Protein 5HI8 (pdb70)

Sequence (272 aa):
NSMIDKFCDWFEGEFDNWTQAASNPTKWAHIIVKHEKISEYKYHTSSRYSYMDKPYREQTVDIEYVCPELIIVHNPACDIIFKWTGIYFEGESEPDCQWNGQPLDSKARLYADEYHTWDVGYWEGSEGFFHFKKNVNSMIDKFCDWFEGEFDNWTQAASNPTKWAHIIVKHEKISEYKYHTSSRYSYMDKPYREQTVDIEYVCPELIIVHNPACDIIFKWTGIYFEGESEPDCQWNGQPLDSKARLYADEYHTWDVGYWEGSEGFFHFKKNV

Secondary structure (DSSP, 8-state):
--HHHHHHHHHSEEEE-HHHHHHSTTT---EEEEEEEEETTEEEEEEEETT-SS-SEEEEEEEEEETTTEEEEE-TT--EEEEE-SSSEEEEE-TT-BSSSSBEEEEEEE-SSEEEEEEEETTTB----EEEEEP-/--HHHHHHHHHSEEEE-HHHHHHSTTT---EEEEEEEEETTEEEEEEEETT-SS-SEEEEEEEEEETTTEEEEE-TT--EEEEE-SSSEEEEE-TT-BSSSSBEEEEEEE-SSEEEEEEEETTTB----EEEEEP-

Organism: NCBI:txid445700

Foldseek 3Di:
DQPLVLVCLQQAAKWWQVVVCVVPVVQDFIKMWHWHDPDVQKTKIFICRPVDPDGPATDIWGWDDDPDFWIWGDDPQWIWIWGDDPFWTKTWIDQNHDRPPWGKTKIWTTGNFWIKIWMQTPPPGTSGIGIIGGDD/DQPLVLVCLQQAAKWWQVVVCVVPVVQDFIKMWHWHDPDVQKTKIFICRPVDPDGPATDIWGWDDDPDFWIWGDDVQWIWIWGDDPFWTKTWIDQNHDRPPWGKTKIWTTGNFWIKIWMQTPPPGTSGIGIIGGDD

Radius of gyration: 20.08 Å; Cα contacts (8 Å, |Δi|>4): 621; chains: 2; bounding box: 56×37×42 Å

Solvent-accessible surface area: 15012 Å² total; per-residue (Å²): 187,58,31,18,73,77,0,11,91,34,4,69,21,62,0,25,1,158,67,22,7,48,86,70,104,139,98,36,35,51,9,24,8,82,6,67,82,45,46,114,83,25,3,18,18,20,12,58,78,39,175,70,141,150,25,99,77,63,65,9,2,35,9,67,103,62,96,95,104,40,0,25,12,20,4,5,14,14,28,28,56,2,113,109,69,52,134,43,0,76,1,97,16,37,136,83,2,36,97,66,38,35,63,23,67,8,77,7,60,0,56,55,87,48,26,22,19,54,47,37,10,170,174,142,30,56,104,22,42,39,71,7,93,56,61,211,188,60,31,19,73,76,0,13,90,33,4,69,20,62,0,25,1,162,67,23,8,47,86,71,106,138,98,36,36,50,8,24,8,80,6,67,82,46,44,113,84,25,3,18,18,18,13,57,79,40,177,71,143,152,25,96,79,63,64,9,2,34,9,67,103,64,95,95,102,40,0,25,12,20,4,5,14,14,27,29,54,2,113,110,69,54,135,42,0,79,1,99,16,37,134,83,2,36,98,66,37,34,65,23,67,7,77,6,61,0,56,56,90,49,27,22,19,53,46,40,10,168,174,142,31,56,103,22,40,38,70,7,92,56,61,211

Structure (mmCIF, N/CA/C/O backbone):
data_5HI8
#
_entry.id   5HI8
#
_cell.length_a   63.290
_cell.length_b   61.680
_cell.length_c   93.340
_cell.angle_alpha   90.000
_cell.angle_beta   109.770
_cell.angle_gamma   90.000
#
_symmetry.space_group_name_H-M   'C 1 2 1'
#
loo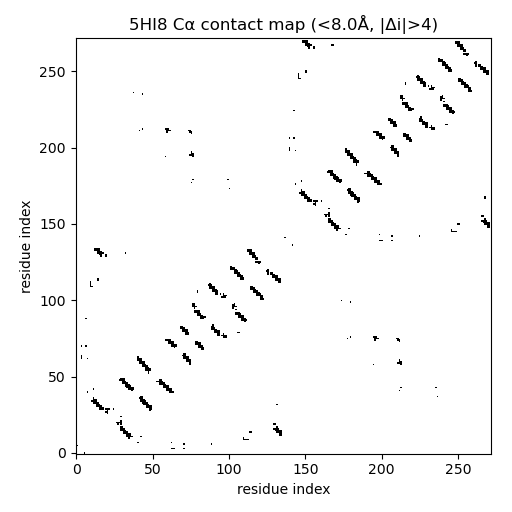p_
_entity.id
_entity.type
_entity.pdbx_description
1 polymer 'Antenna protein'
2 non-polymer 'MAGNESIUM ION'
3 non-polymer 'ACETATE ION'
4 water water
#
loop_
_atom_site.group_PDB
_atom_site.id
_atom_site.type_symbol
_atom_site.label_atom_id
_atom_site.label_alt_id
_atom_site.label_comp_id
_atom_site.label_asym_id
_atom_site.label_entity_id
_atom_site.label_seq_id
_atom_site.pdbx_PDB_ins_code
_atom_site.Cartn_x
_atom_site.Cartn_y
_atom_site.Cartn_z
_atom_site.occupancy
_atom_site.B_iso_or_equiv
_atom_site.auth_seq_id
_atom_site.auth_comp_id
_atom_site.auth_asym_id
_atom_site.auth_atom_id
_atom_site.pdbx_PDB_model_num
ATOM 1 N N . ASN A 1 1 ? 68.363 24.202 37.168 1.00 91.11 -1 ASN A N 1
ATOM 2 C CA . ASN A 1 1 ? 68.541 25.560 37.751 1.00 95.62 -1 ASN A CA 1
ATOM 3 C C . ASN A 1 1 ? 67.677 26.681 37.125 1.00 89.98 -1 ASN A C 1
ATOM 4 O O . ASN A 1 1 ? 68.222 27.705 36.713 1.00 94.05 -1 ASN A O 1
ATOM 17 N N . SER A 1 2 ? 66.353 26.517 37.026 1.00 80.27 0 SER A N 1
ATOM 18 C CA . SER A 1 2 ? 65.646 25.267 37.281 1.00 72.07 0 SER A CA 1
ATOM 19 C C . SER A 1 2 ? 65.775 24.364 36.061 1.00 66.14 0 SER A C 1
ATOM 20 O O . SER A 1 2 ? 65.969 24.842 34.938 1.00 64.52 0 SER A O 1
ATOM 28 N N . MET A 1 3 ? 65.665 23.058 36.269 1.00 62.49 1 MET A N 1
ATOM 29 C CA . MET A 1 3 ? 65.883 22.120 35.176 1.00 58.04 1 MET A CA 1
ATOM 30 C C . MET A 1 3 ? 64.847 22.265 34.081 1.00 53.81 1 MET A C 1
ATOM 31 O O . MET A 1 3 ? 65.161 22.126 32.888 1.00 51.93 1 MET A O 1
ATOM 45 N N . ILE A 1 4 ? 63.608 22.543 34.459 1.00 54.13 2 ILE A N 1
ATOM 46 C CA . ILE A 1 4 ? 62.555 22.637 33.454 1.00 50.82 2 ILE A CA 1
ATOM 47 C C . ILE A 1 4 ? 62.739 23.893 32.593 1.00 51.56 2 ILE A C 1
ATOM 48 O O . ILE A 1 4 ? 62.483 23.868 31.392 1.00 48.78 2 ILE A O 1
ATOM 64 N N . ASP A 1 5 ? 63.201 24.988 33.188 1.00 55.96 3 ASP A N 1
ATOM 65 C CA . ASP A 1 5 ? 63.465 26.185 32.395 1.00 57.86 3 ASP A CA 1
ATOM 66 C C . ASP A 1 5 ? 64.642 25.989 31.431 1.00 57.14 3 ASP A C 1
ATOM 67 O O . ASP A 1 5 ? 64.615 26.496 30.304 1.00 55.54 3 ASP A O 1
ATOM 76 N N . LYS A 1 6 ? 65.672 25.264 31.863 1.00 58.12 4 LYS A N 1
ATOM 77 C CA . LYS A 1 6 ? 66.795 24.959 30.978 1.00 58.48 4 LYS A CA 1
ATOM 78 C C . LYS A 1 6 ? 66.309 24.076 29.830 1.00 52.35 4 LYS A C 1
ATOM 79 O O . LYS A 1 6 ? 66.681 24.281 28.668 1.00 50.20 4 LYS A O 1
ATOM 98 N N . PHE A 1 7 ? 65.475 23.093 30.150 1.00 50.76 5 PHE A N 1
ATOM 99 C CA . PHE A 1 7 ? 64.930 22.210 29.117 1.00 47.70 5 PHE A CA 1
ATOM 100 C C . PHE A 1 7 ? 64.184 23.008 28.044 1.00 45.22 5 PHE A C 1
ATOM 101 O O . PHE A 1 7 ? 64.392 22.806 26.843 1.00 43.65 5 PHE A O 1
ATOM 118 N N . CYS A 1 8 ? 63.315 23.910 28.492 1.00 44.36 6 CYS A N 1
ATOM 119 C CA . CYS A 1 8 ? 62.499 24.716 27.599 1.00 42.32 6 CYS A CA 1
ATOM 120 C C . CYS A 1 8 ? 63.348 25.669 26.767 1.00 45.66 6 CYS A C 1
ATOM 121 O O . CYS A 1 8 ? 63.002 25.972 25.628 1.00 45.71 6 CYS A O 1
ATOM 129 N N . ASP A 1 9 ? 64.458 26.137 27.326 1.00 51.05 7 ASP A N 1
ATOM 130 C CA . ASP A 1 9 ? 65.383 26.961 26.554 1.00 55.84 7 ASP A CA 1
ATOM 131 C C . ASP A 1 9 ? 65.938 26.150 25.379 1.00 51.67 7 ASP A C 1
ATOM 132 O O . ASP A 1 9 ? 65.972 26.630 24.238 1.00 50.72 7 ASP A O 1
ATOM 141 N N . TRP A 1 10 ? 66.356 24.918 25.656 1.00 49.71 8 TRP A N 1
ATOM 142 C CA . TRP A 1 10 ? 66.967 24.067 24.631 1.00 49.12 8 TRP A CA 1
ATOM 143 C C . TRP A 1 10 ? 65.918 23.548 23.642 1.00 45.07 8 TRP A C 1
ATOM 144 O O . TRP A 1 10 ? 66.170 23.442 22.435 1.00 43.22 8 TRP A O 1
ATOM 165 N N . PHE A 1 11 ? 64.750 23.218 24.175 1.00 44.21 9 PHE A N 1
ATOM 166 C CA . PHE A 1 11 ? 63.665 22.624 23.403 1.00 41.60 9 PHE A CA 1
ATOM 167 C C . PHE A 1 11 ? 63.061 23.590 22.381 1.00 38.84 9 PHE A C 1
ATOM 168 O O . PHE A 1 11 ? 62.800 23.202 21.230 1.00 40.68 9 PHE A O 1
ATOM 185 N N . GLU A 1 12 ? 62.878 24.846 22.768 1.00 46.77 10 GLU A N 1
ATOM 186 C CA . GLU A 1 12 ? 62.254 25.822 21.876 1.00 44.94 10 GLU A CA 1
ATOM 187 C C . GLU A 1 12 ? 63.119 26.142 20.653 1.00 43.00 10 GLU A C 1
ATOM 188 O O . GLU A 1 12 ? 64.333 26.285 20.768 1.00 43.22 10 GLU A O 1
ATOM 200 N N . GLY A 1 13 ? 62.478 26.261 19.491 1.00 41.99 11 GLY A N 1
ATOM 201 C CA . GLY A 1 13 ? 63.135 26.788 18.310 1.00 43.07 11 GLY A CA 1
ATOM 202 C C . GLY A 1 13 ? 62.775 26.036 17.045 1.00 40.98 11 GLY A C 1
ATOM 203 O O . GLY A 1 13 ? 61.779 25.324 16.984 1.00 39.04 11 GLY A O 1
ATOM 207 N N . GLU A 1 14 ? 63.616 26.207 16.035 1.00 41.42 12 GLU A N 1
ATOM 208 C CA . GLU A 1 14 ? 63.471 25.504 14.774 1.00 43.38 12 GLU A CA 1
ATOM 209 C C . GLU A 1 14 ? 64.755 24.735 14.493 1.00 42.16 12 GLU A C 1
ATOM 210 O O . GLU A 1 14 ? 65.859 25.260 14.682 1.00 42.08 12 GLU A O 1
ATOM 222 N N . PHE A 1 15 ? 64.587 23.487 14.063 1.00 42.09 13 PHE A N 1
ATOM 223 C CA . PHE A 1 15 ? 65.689 22.559 13.847 1.00 42.51 13 PHE A CA 1
ATOM 224 C C . PHE A 1 15 ? 65.582 21.951 12.461 1.00 43.11 13 PHE A C 1
ATOM 225 O O . PHE A 1 15 ? 64.476 21.773 11.949 1.00 41.59 13 PHE A O 1
ATOM 242 N N . ASP A 1 16 ? 66.717 21.604 11.852 1.00 44.00 14 ASP A N 1
ATOM 243 C CA . ASP A 1 16 ? 66.663 20.854 10.591 1.00 43.68 14 ASP A CA 1
ATOM 244 C C . ASP A 1 16 ? 67.926 20.014 10.392 1.00 40.65 14 ASP A C 1
ATOM 245 O O . ASP A 1 16 ? 68.983 20.299 10.972 1.00 41.13 14 ASP A O 1
ATOM 254 N N . ASN A 1 17 ? 67.795 18.965 9.586 1.00 37.85 15 ASN A N 1
ATOM 255 C CA . ASN A 1 17 ? 68.862 17.998 9.419 1.00 38.05 15 ASN A CA 1
ATOM 256 C C . ASN A 1 17 ? 69.550 18.085 8.060 1.00 37.52 15 ASN A C 1
ATOM 257 O O . ASN A 1 17 ? 69.893 17.059 7.475 1.00 38.87 15 ASN A O 1
ATOM 268 N N . TRP A 1 18 ? 69.761 19.302 7.579 1.00 37.45 16 TRP A N 1
ATOM 269 C CA . TRP A 1 18 ? 70.385 19.507 6.269 1.00 40.68 16 TRP A CA 1
ATOM 270 C C . TRP A 1 18 ? 71.660 18.685 6.056 1.00 43.56 16 TRP A C 1
ATOM 271 O O . TRP A 1 18 ? 71.779 17.988 5.050 1.00 45.33 16 TRP A O 1
ATOM 292 N N . THR A 1 19 ? 72.607 18.763 6.986 1.00 43.71 17 THR A N 1
ATOM 293 C CA . THR A 1 19 ? 73.889 18.065 6.826 1.00 45.89 17 THR A CA 1
ATOM 294 C C . THR A 1 19 ? 73.682 16.561 6.683 1.00 45.70 17 THR A C 1
ATOM 295 O O . THR A 1 19 ? 74.288 15.920 5.818 1.00 46.69 17 THR A O 1
ATOM 306 N N . GLN A 1 20 ? 72.802 16.006 7.511 1.00 44.74 18 GLN A N 1
ATOM 307 C CA . GLN A 1 20 ? 72.476 14.587 7.432 1.00 44.52 18 GLN A CA 1
ATOM 308 C C . GLN A 1 20 ? 71.861 14.227 6.086 1.00 44.41 18 GLN A C 1
ATOM 309 O O . GLN A 1 20 ? 72.304 13.280 5.417 1.00 47.98 18 GLN A O 1
ATOM 323 N N . ALA A 1 21 ? 70.836 14.984 5.690 1.00 40.73 19 ALA A N 1
ATOM 324 C CA . ALA A 1 21 ? 70.135 14.744 4.426 1.00 41.31 19 ALA A CA 1
ATOM 325 C C . ALA A 1 21 ? 71.088 14.856 3.242 1.00 43.89 19 ALA A C 1
ATOM 326 O O . ALA A 1 21 ? 71.207 13.926 2.439 1.00 44.69 19 ALA A O 1
ATOM 333 N N . ALA A 1 22 ? 71.767 15.993 3.151 1.00 45.66 20 ALA A N 1
ATOM 334 C CA . ALA A 1 22 ? 72.670 16.269 2.031 1.00 49.73 20 ALA A CA 1
ATOM 335 C C . ALA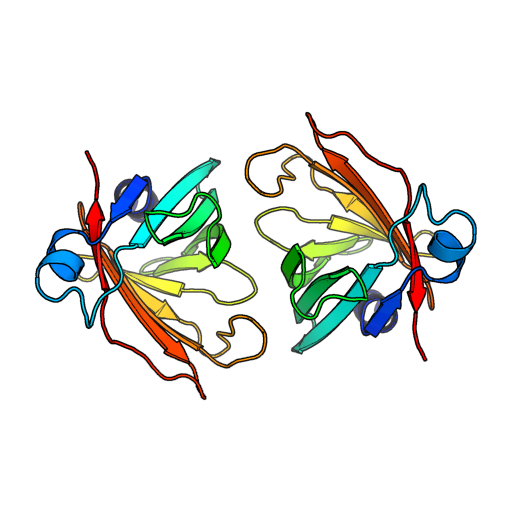 A 1 22 ? 73.732 15.186 1.904 1.00 53.81 20 ALA A C 1
ATOM 336 O O . ALA A 1 22 ? 74.130 14.819 0.801 1.00 54.97 20 ALA A O 1
ATOM 343 N N . SER A 1 23 ? 74.183 14.666 3.040 1.00 55.60 21 SER A N 1
ATOM 344 C CA . SER A 1 23 ? 75.262 13.688 3.047 1.00 58.68 21 SER A CA 1
ATOM 345 C C . SER A 1 23 ? 74.831 12.324 2.516 1.00 58.46 21 SER A C 1
ATOM 346 O O . SER A 1 23 ? 75.671 11.550 2.069 1.00 58.78 21 SER A O 1
ATOM 354 N N . ASN A 1 24 ? 73.534 12.028 2.579 1.00 57.86 22 ASN A N 1
ATOM 355 C CA . ASN A 1 24 ? 72.991 10.805 1.989 1.00 60.84 22 ASN A CA 1
ATOM 356 C C . ASN A 1 24 ? 71.522 11.014 1.611 1.00 54.34 22 ASN A C 1
ATOM 357 O O . ASN A 1 24 ? 70.610 10.544 2.314 1.00 50.68 22 ASN A O 1
ATOM 368 N N . PRO A 1 25 ? 71.290 11.734 0.495 1.00 56.11 23 PRO A N 1
ATOM 369 C CA . PRO A 1 25 ? 69.948 12.244 0.180 1.00 54.18 23 PRO A CA 1
ATOM 370 C C . PRO A 1 25 ? 68.945 11.146 -0.140 1.00 55.43 23 PRO A C 1
ATOM 371 O O . PRO A 1 25 ? 67.745 11.375 -0.061 1.00 56.21 23 PRO A O 1
ATOM 382 N N . THR A 1 26 ? 69.445 9.976 -0.517 1.00 57.00 24 THR A N 1
ATOM 383 C CA . THR A 1 26 ? 68.601 8.856 -0.891 1.00 59.13 24 THR A CA 1
ATOM 384 C C . THR A 1 26 ? 68.142 8.091 0.357 1.00 59.78 24 THR A C 1
ATOM 385 O O . THR A 1 26 ? 67.179 7.330 0.301 1.00 60.98 24 THR A O 1
ATOM 396 N N . LYS A 1 27 ? 68.820 8.314 1.480 1.00 60.04 25 LYS A N 1
ATOM 397 C CA . LYS A 1 27 ? 68.448 7.679 2.751 1.00 60.37 25 LYS A CA 1
ATOM 398 C C . LYS A 1 27 ? 67.661 8.618 3.660 1.00 55.47 25 LYS A C 1
ATOM 399 O O . LYS A 1 27 ? 66.652 8.215 4.241 1.00 55.52 25 LYS A O 1
ATOM 418 N N . TRP A 1 28 ? 68.116 9.862 3.798 1.00 51.64 26 TRP A N 1
ATOM 419 C CA . TRP A 1 28 ? 67.487 10.794 4.742 1.00 46.36 26 TRP A CA 1
ATOM 420 C C . TRP A 1 28 ? 66.767 11.942 4.050 1.00 44.30 26 TRP A C 1
ATOM 421 O O . TRP A 1 28 ? 67.356 12.700 3.281 1.00 45.50 26 TRP A O 1
ATOM 442 N N . ALA A 1 29 ? 65.485 12.060 4.349 1.00 42.08 27 ALA A N 1
ATOM 443 C CA . ALA A 1 29 ? 64.700 13.225 3.997 1.00 42.53 27 ALA A CA 1
ATOM 444 C C . ALA A 1 29 ? 65.236 14.457 4.710 1.00 39.74 27 ALA A C 1
ATOM 445 O O . ALA A 1 29 ? 65.770 14.367 5.814 1.00 37.33 27 ALA A O 1
ATOM 452 N N . HIS A 1 30 ? 65.084 15.611 4.082 1.00 40.94 28 HIS A N 1
ATOM 453 C CA . HIS A 1 30 ? 65.405 16.869 4.731 1.00 39.87 28 HIS A CA 1
ATOM 454 C C . HIS A 1 30 ? 64.140 17.361 5.412 1.00 38.85 28 HIS A C 1
ATOM 455 O O . HIS A 1 30 ? 63.161 17.677 4.747 1.00 39.82 28 HIS A O 1
ATOM 469 N N . ILE A 1 31 ? 64.184 17.404 6.744 1.00 35.67 29 ILE A N 1
ATOM 470 C CA . ILE A 1 31 ? 62.999 17.698 7.549 1.00 37.00 29 ILE A CA 1
ATOM 471 C C . ILE A 1 31 ? 63.277 18.866 8.482 1.00 37.48 29 ILE A C 1
ATOM 472 O O . ILE A 1 31 ? 64.393 19.021 8.997 1.00 37.01 29 ILE A O 1
ATOM 488 N N . ILE A 1 32 ? 62.251 19.694 8.662 1.00 37.92 30 ILE A N 1
ATOM 489 C CA . ILE A 1 32 ? 62.300 20.821 9.568 1.00 37.49 30 ILE A CA 1
ATOM 490 C C . ILE A 1 32 ? 61.379 20.536 10.762 1.00 36.24 30 ILE A C 1
ATOM 491 O O . ILE A 1 32 ? 60.188 20.249 10.580 1.00 36.26 30 ILE A O 1
ATOM 507 N N . VAL A 1 33 ? 61.948 20.609 11.963 1.00 35.03 31 VAL A N 1
ATOM 508 C CA . VAL A 1 33 ? 61.196 20.419 13.207 1.00 35.37 31 VAL A CA 1
ATOM 509 C C . VAL A 1 33 ? 61.051 21.789 13.851 1.00 34.76 31 VAL A C 1
ATOM 510 O O . VAL A 1 33 ? 62.033 22.531 13.957 1.00 36.04 31 VAL A O 1
ATOM 523 N N . LYS A 1 34 ? 59.825 22.135 14.245 1.00 34.28 32 LYS A N 1
ATOM 524 C CA . LYS A 1 34 ? 59.578 23.409 14.882 1.00 35.56 32 LYS A CA 1
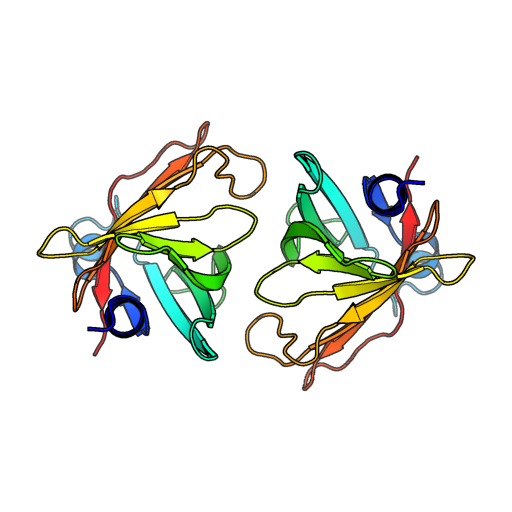ATOM 525 C C . LYS A 1 34 ? 58.906 23.163 16.227 1.00 33.66 32 LYS A C 1
ATOM 526 O O . LYS A 1 34 ? 57.924 22.429 16.313 1.00 32.47 32 LYS A O 1
ATOM 545 N N . HIS A 1 35 ? 59.489 23.768 17.251 1.00 34.73 33 HIS A N 1
ATOM 546 C CA . HIS A 1 35 ? 58.969 23.728 18.616 1.00 36.23 33 HIS A CA 1
ATOM 547 C C . HIS A 1 35 ? 58.618 25.158 18.978 1.00 38.35 33 HIS A C 1
ATOM 548 O O . HIS A 1 35 ? 59.477 25.928 19.386 1.00 39.61 33 HIS A O 1
ATOM 562 N N . GLU A 1 36 ? 57.361 25.527 18.771 1.00 39.41 34 GLU A N 1
ATOM 563 C CA . GLU A 1 36 ? 56.950 26.912 18.906 1.00 43.95 34 GLU A CA 1
ATOM 564 C C . GLU A 1 36 ? 56.276 27.137 20.249 1.00 43.46 34 GLU A C 1
ATOM 565 O O . GLU A 1 36 ? 55.322 26.450 20.587 1.00 40.78 34 GLU A O 1
ATOM 577 N N . LYS A 1 37 ? 56.755 28.121 20.998 1.00 47.51 35 LYS A N 1
ATOM 578 C CA . LYS A 1 37 ? 56.228 28.364 22.333 1.00 49.98 35 LYS A CA 1
ATOM 579 C C . LYS A 1 37 ? 54.896 29.101 22.254 1.00 50.55 35 LYS A C 1
ATOM 580 O O . LYS A 1 37 ? 54.810 30.190 21.695 1.00 52.45 35 LYS A O 1
ATOM 599 N N . ILE A 1 38 ? 53.859 28.474 22.796 1.00 49.19 36 ILE A N 1
ATOM 600 C CA . ILE A 1 38 ? 52.532 29.076 22.886 1.00 50.80 36 ILE A CA 1
ATOM 601 C C . ILE A 1 38 ? 52.416 29.846 24.193 1.00 54.52 36 ILE A C 1
ATOM 602 O O . ILE A 1 38 ? 52.042 31.016 24.219 1.00 57.49 36 ILE A O 1
ATOM 618 N N . SER A 1 39 ? 52.725 29.155 25.280 1.00 54.92 37 SER A N 1
ATOM 619 C CA . SER A 1 39 ? 52.677 29.724 26.625 1.00 60.48 37 SER A CA 1
ATOM 620 C C . SER A 1 39 ? 53.855 29.184 27.402 1.00 62.90 37 SER A C 1
ATOM 621 O O . SER A 1 39 ? 54.609 28.371 26.887 1.00 58.11 37 SER A O 1
ATOM 629 N N . GLU A 1 40 ? 54.019 29.610 28.647 1.00 56.70 38 GLU A N 1
ATOM 630 C CA . GLU A 1 40 ? 55.019 28.977 29.487 1.00 62.08 38 GLU A CA 1
ATOM 631 C C . GLU A 1 40 ? 54.705 27.484 29.546 1.00 54.81 38 GLU A C 1
ATOM 632 O O . GLU A 1 40 ? 53.560 27.089 29.774 1.00 53.90 38 GLU A O 1
ATOM 644 N N . TYR A 1 41 ? 55.711 26.663 29.277 1.00 49.85 39 TYR A N 1
ATOM 645 C CA . TYR A 1 41 ? 55.574 25.213 29.376 1.00 47.69 39 TYR A CA 1
ATOM 646 C C . TYR A 1 41 ? 54.519 24.643 28.413 1.00 44.11 39 TYR A C 1
ATOM 647 O O . TYR A 1 41 ? 54.000 23.549 28.633 1.00 45.31 39 TYR A O 1
ATOM 665 N N . LYS A 1 42 ? 54.222 25.375 27.342 1.00 40.56 40 LYS A N 1
ATOM 666 C CA . LYS A 1 42 ? 53.301 24.886 26.322 1.00 38.72 40 LYS A CA 1
ATOM 667 C C . LYS A 1 42 ? 53.841 25.134 24.903 1.00 37.00 40 LYS A C 1
ATOM 668 O O . LYS A 1 42 ? 54.065 26.267 24.524 1.00 40.20 40 LYS A O 1
ATOM 687 N N . TYR A 1 43 ? 54.015 24.075 24.131 1.00 36.03 41 TYR A N 1
ATOM 688 C CA . TYR A 1 43 ? 54.594 24.189 22.793 1.00 37.07 41 TYR A CA 1
ATOM 689 C C . TYR A 1 43 ? 53.752 23.519 21.716 1.00 38.62 41 TYR A C 1
ATOM 690 O O . TYR A 1 43 ? 53.170 22.460 21.931 1.00 38.31 41 TYR A O 1
ATOM 708 N N . HIS A 1 44 ? 53.795 24.077 20.531 1.00 39.48 42 HIS A N 1
ATOM 709 C CA . HIS A 1 44 ? 53.216 23.466 19.372 1.00 41.45 42 HIS A CA 1
ATOM 710 C C . HIS A 1 44 ? 54.388 22.850 18.625 1.00 37.33 42 HIS A C 1
ATOM 711 O O . HIS A 1 44 ? 55.303 23.526 18.283 1.00 36.92 42 HIS A O 1
ATOM 725 N N . THR A 1 45 ? 54.345 21.563 18.399 1.00 34.13 43 THR A N 1
ATOM 726 C CA . THR A 1 45 ? 55.445 20.858 17.759 1.00 33.21 43 THR A CA 1
ATOM 727 C C . THR A 1 45 ? 55.027 20.368 16.370 1.00 33.21 43 THR A C 1
ATOM 728 O O . THR A 1 45 ? 53.882 19.973 16.151 1.00 33.08 43 THR A O 1
ATOM 739 N N . SER A 1 46 ? 55.956 20.401 15.424 1.00 34.00 44 SER A N 1
ATOM 740 C CA . SER A 1 46 ? 55.635 19.939 14.077 1.00 34.95 44 SER A CA 1
ATOM 741 C C . SER A 1 46 ? 56.896 19.544 13.322 1.00 33.82 44 SER A C 1
ATOM 742 O O . SER A 1 46 ? 57.978 20.048 13.602 1.00 31.01 44 SER A O 1
ATOM 750 N N . SER A 1 47 ? 56.716 18.575 12.439 1.00 35.02 45 SER A N 1
ATOM 751 C CA . SER A 1 47 ? 57.750 18.114 11.513 1.00 34.54 45 SER A CA 1
ATOM 752 C C . SER A 1 47 ? 57.206 18.226 10.102 1.00 33.60 45 SER A C 1
ATOM 753 O O . SER A 1 47 ? 56.076 17.843 9.841 1.00 33.78 45 SER A O 1
ATOM 761 N N . ARG A 1 48 ? 58.029 18.733 9.193 1.00 33.07 46 ARG A N 1
ATOM 762 C CA . ARG A 1 48 ? 57.619 18.856 7.789 1.00 35.86 46 ARG A CA 1
ATOM 763 C C . ARG A 1 48 ? 58.798 18.611 6.866 1.00 34.81 46 ARG A C 1
ATOM 764 O O . ARG A 1 48 ? 59.926 18.931 7.214 1.00 33.60 46 ARG A O 1
ATOM 785 N N . TYR A 1 49 ? 58.534 18.071 5.675 1.00 36.30 47 TYR A N 1
ATOM 786 C CA . TYR A 1 49 ? 59.550 18.045 4.629 1.00 37.93 47 TYR A CA 1
ATOM 787 C C . TYR A 1 49 ? 59.830 19.499 4.271 1.00 38.66 47 TYR A C 1
ATOM 788 O O . TYR A 1 49 ? 58.902 20.305 4.193 1.00 38.62 47 TYR A O 1
ATOM 806 N N . SER A 1 50 ? 61.092 19.850 4.046 1.00 39.57 48 SER A N 1
ATOM 807 C CA . SER A 1 50 ? 61.435 21.269 3.948 1.00 41.23 48 SER A CA 1
ATOM 808 C C . SER A 1 50 ? 60.833 21.952 2.713 1.00 44.42 48 SER A C 1
ATOM 809 O O . SER A 1 50 ? 60.678 23.175 2.692 1.00 46.57 48 SER A O 1
ATOM 817 N N . TYR A 1 51 ? 60.456 21.182 1.693 1.00 44.88 49 TYR A N 1
ATOM 818 C CA . TYR A 1 51 ? 59.793 21.774 0.535 1.00 47.62 49 TYR A CA 1
ATOM 819 C C . TYR A 1 51 ? 58.274 21.891 0.713 1.00 49.93 49 TYR A C 1
ATOM 820 O O . TYR A 1 51 ? 57.589 22.374 -0.176 1.00 54.39 49 TYR A O 1
ATOM 838 N N . MET A 1 52 ? 57.753 21.491 1.874 1.00 49.62 50 MET A N 1
ATOM 839 C CA . MET A 1 52 ? 56.313 21.579 2.134 1.00 55.16 50 MET A CA 1
ATOM 840 C C . MET A 1 52 ? 56.010 22.649 3.166 1.00 57.83 50 MET A C 1
ATOM 841 O O . MET A 1 52 ? 56.785 22.847 4.098 1.00 54.30 50 MET A O 1
ATOM 855 N N . ASP A 1 53 ? 54.877 23.326 3.018 1.00 65.26 51 ASP A N 1
ATOM 856 C CA . ASP A 1 53 ? 54.398 24.207 4.082 1.00 68.91 51 ASP A CA 1
ATOM 857 C C . ASP A 1 53 ? 53.665 23.424 5.169 1.00 63.86 51 ASP A C 1
ATOM 858 O O . ASP A 1 53 ? 53.796 23.729 6.357 1.00 61.97 51 ASP A O 1
ATOM 867 N N . LYS A 1 54 ? 52.907 22.407 4.779 1.00 61.55 52 LYS A N 1
ATOM 868 C CA . LYS A 1 54 ? 52.112 21.664 5.758 1.00 58.08 52 LYS A CA 1
ATOM 869 C C . LYS A 1 54 ? 52.913 20.540 6.420 1.00 50.99 52 LYS A C 1
ATOM 870 O O . LYS A 1 54 ? 53.489 19.702 5.742 1.00 49.99 52 LYS A O 1
ATOM 889 N N . PRO A 1 55 ? 52.938 20.503 7.761 1.00 47.74 53 PRO A N 1
ATOM 890 C CA . PRO A 1 55 ? 53.638 19.397 8.420 1.00 43.81 53 PRO A CA 1
ATOM 891 C C . PRO A 1 55 ? 52.947 18.059 8.180 1.00 43.83 53 PRO A C 1
ATOM 892 O O . PRO A 1 55 ? 51.752 18.031 7.890 1.00 46.83 53 PRO A O 1
ATOM 903 N N . TYR A 1 56 ? 53.699 16.971 8.293 1.00 42.70 54 TYR A N 1
ATOM 904 C CA . TYR A 1 56 ? 53.122 15.638 8.211 1.00 47.32 54 TYR A CA 1
ATOM 905 C C . TYR A 1 56 ? 52.813 15.101 9.595 1.00 46.03 54 TYR A C 1
ATOM 906 O O . TYR A 1 56 ? 52.106 14.103 9.730 1.00 46.97 54 TYR A O 1
ATOM 924 N N . ARG A 1 57 ? 53.349 15.796 10.597 1.00 45.11 55 ARG A N 1
ATOM 925 C CA . ARG A 1 57 ? 53.331 15.385 11.997 1.00 48.48 55 ARG A CA 1
ATOM 926 C C . ARG A 1 57 ? 53.167 16.657 12.818 1.00 43.95 55 ARG A C 1
ATOM 927 O O . ARG A 1 57 ? 53.907 17.626 12.637 1.00 41.59 55 ARG A O 1
ATOM 948 N N . GLU A 1 58 ? 52.195 16.680 13.712 1.00 43.54 56 GLU A N 1
ATOM 949 C CA . GLU A 1 58 ? 51.815 17.942 14.328 1.00 42.42 56 GLU A CA 1
ATOM 950 C C . GLU A 1 58 ? 51.023 17.750 15.616 1.00 40.00 56 GLU A C 1
ATOM 951 O O . GLU A 1 58 ? 50.041 17.028 15.611 1.00 40.90 56 GLU A O 1
ATOM 963 N N . GLN A 1 59 ? 51.429 18.412 16.702 1.00 38.44 57 GLN A N 1
ATOM 964 C CA . GLN A 1 59 ? 50.664 18.321 17.950 1.00 40.35 57 GLN A CA 1
ATOM 965 C C . GLN A 1 59 ? 51.078 19.383 18.963 1.00 37.70 57 GLN A C 1
ATOM 966 O O . GLN A 1 59 ? 52.085 20.043 18.804 1.00 37.00 57 GLN A O 1
ATOM 980 N N . THR A 1 60 ? 50.308 19.527 20.041 1.00 37.77 58 THR A N 1
ATOM 981 C CA . THR A 1 60 ? 50.641 20.502 21.069 1.00 37.41 58 THR A CA 1
ATOM 982 C C . THR A 1 60 ? 51.019 19.728 22.335 1.00 34.94 58 THR A C 1
ATOM 983 O O . THR A 1 60 ? 50.434 18.680 22.624 1.00 34.54 58 THR A O 1
ATOM 994 N N . VAL A 1 61 ? 52.045 20.203 23.022 1.00 33.72 59 VAL A N 1
ATOM 995 C CA . VAL A 1 61 ? 52.562 19.492 24.193 1.00 35.35 59 VAL A CA 1
ATOM 996 C C . VAL A 1 61 ? 52.609 20.410 25.402 1.00 37.53 59 VAL A C 1
ATOM 997 O O . VAL A 1 61 ? 52.834 21.618 25.286 1.00 38.21 59 VAL A O 1
ATOM 1010 N N . ASP A 1 62 ? 52.373 19.811 26.571 1.00 37.32 60 ASP A N 1
ATOM 1011 C CA . ASP A 1 62 ? 52.624 20.451 27.844 1.00 37.98 60 ASP A CA 1
ATOM 1012 C C . ASP A 1 62 ? 53.974 19.971 28.371 1.00 38.45 60 ASP A C 1
ATOM 1013 O O . ASP A 1 62 ? 54.270 18.782 28.297 1.00 38.47 60 ASP A O 1
ATOM 1022 N N . ILE A 1 63 ? 54.773 20.879 28.926 1.00 39.78 61 ILE A N 1
ATOM 1023 C CA . ILE A 1 63 ? 56.035 20.498 29.553 1.00 40.72 61 ILE A CA 1
ATOM 1024 C C . ILE A 1 63 ? 55.801 20.436 31.059 1.00 40.32 61 ILE A C 1
ATOM 1025 O O . ILE A 1 63 ? 55.406 21.428 31.668 1.00 39.25 61 ILE A O 1
ATOM 1041 N N . GLU A 1 64 ? 56.004 19.249 31.618 1.00 40.81 62 GLU A N 1
ATOM 1042 C CA . GLU A 1 64 ? 55.753 18.979 33.032 1.00 45.97 62 GLU A CA 1
ATOM 1043 C C . GLU A 1 64 ? 57.057 18.607 33.718 1.00 45.96 62 GLU A C 1
ATOM 1044 O O . GLU A 1 64 ? 57.930 17.979 33.119 1.00 45.51 62 GLU A O 1
ATOM 1056 N N . TYR A 1 65 ? 57.174 18.979 34.985 1.00 47.17 63 TYR A N 1
ATOM 1057 C CA . TYR A 1 65 ? 58.322 18.614 35.792 1.00 49.82 63 TYR A CA 1
ATOM 1058 C C . TYR A 1 65 ? 57.880 17.605 36.834 1.00 51.31 63 TYR A C 1
ATOM 1059 O O . TYR A 1 65 ? 56.869 17.812 37.495 1.00 51.83 63 TYR A O 1
ATOM 1077 N N . VAL A 1 66 ? 58.603 16.494 36.929 1.00 51.14 64 VAL A N 1
ATOM 1078 C CA . VAL A 1 66 ? 58.365 15.493 37.968 1.00 54.40 64 VAL A CA 1
ATOM 1079 C C . VAL A 1 66 ? 59.611 15.401 38.832 1.00 56.33 64 VAL A C 1
ATOM 1080 O O . VAL A 1 66 ? 60.644 14.916 38.392 1.00 55.89 64 VAL A O 1
ATOM 1093 N N . CYS A 1 67 ? 59.516 15.861 40.071 1.00 59.33 65 CYS A N 1
ATOM 1094 C CA . CYS A 1 67 ? 60.690 15.922 40.921 1.00 61.58 65 CYS A CA 1
ATOM 1095 C C . CYS A 1 67 ? 61.229 14.526 41.236 1.00 64.05 65 CYS A C 1
ATOM 1096 O O . CYS A 1 67 ? 60.453 13.593 41.439 1.00 65.85 65 CYS A O 1
ATOM 1104 N N . PRO A 1 68 ? 62.563 14.380 41.305 1.00 64.84 66 PRO A N 1
ATOM 1105 C CA . PRO A 1 68 ? 63.627 15.360 41.073 1.00 65.81 66 PRO A CA 1
ATOM 1106 C C . PRO A 1 68 ? 64.204 15.314 39.659 1.00 64.76 66 PRO A C 1
ATOM 1107 O O . PRO A 1 68 ? 64.757 16.309 39.181 1.00 66.28 66 PRO A O 1
ATOM 1118 N N . GLU A 1 69 ? 64.071 14.167 39.006 1.00 62.96 67 GLU A N 1
ATOM 1119 C CA . GLU A 1 69 ? 64.897 13.868 37.844 1.00 63.21 67 GLU A CA 1
ATOM 1120 C C . GLU A 1 69 ? 64.253 14.126 36.489 1.00 59.88 67 GLU A C 1
ATOM 1121 O O . GLU A 1 69 ? 64.965 14.173 35.497 1.00 59.90 67 GLU A O 1
ATOM 1133 N N . LEU A 1 70 ? 62.937 14.294 36.423 1.00 53.71 68 LEU A N 1
ATOM 1134 C CA . LEU A 1 70 ? 62.252 14.087 35.142 1.00 50.73 68 LEU A CA 1
ATOM 1135 C C . LEU A 1 70 ? 61.589 15.303 34.499 1.00 48.37 68 LEU A C 1
ATOM 1136 O O . LEU A 1 70 ? 60.988 16.139 35.158 1.00 49.26 68 LEU A O 1
ATOM 1152 N N . ILE A 1 71 ? 61.695 15.372 33.172 1.00 45.20 69 ILE A N 1
ATOM 1153 C CA . ILE A 1 71 ? 60.923 16.316 32.390 1.00 44.49 69 ILE A CA 1
ATOM 1154 C C . ILE A 1 71 ? 60.062 15.479 31.474 1.00 40.87 69 ILE A C 1
ATOM 1155 O O . ILE A 1 71 ? 60.588 14.628 30.762 1.00 41.39 69 ILE A O 1
ATOM 1171 N N . ILE A 1 72 ? 58.756 15.716 31.514 1.00 40.30 70 ILE A N 1
ATOM 1172 C CA . ILE A 1 72 ? 57.811 15.033 30.632 1.00 41.21 70 ILE A CA 1
ATOM 1173 C C . ILE A 1 72 ? 57.316 15.986 29.537 1.00 39.18 70 ILE A C 1
ATOM 1174 O O . ILE A 1 72 ? 56.775 17.052 29.833 1.00 39.84 70 ILE A O 1
ATOM 1190 N N . VAL A 1 73 ? 57.505 15.598 28.271 1.00 36.39 71 VAL A N 1
ATOM 1191 C CA . VAL A 1 73 ? 56.864 16.291 27.161 1.00 37.07 71 VAL A CA 1
ATOM 1192 C C . VAL A 1 73 ? 55.569 15.544 26.913 1.00 35.91 71 VAL A C 1
ATOM 1193 O O . VAL A 1 73 ? 55.569 14.448 26.349 1.00 35.54 71 VAL A O 1
ATOM 1206 N N . HIS A 1 74 ? 54.478 16.147 27.367 1.00 35.77 72 HIS A N 1
ATOM 1207 C CA . HIS A 1 74 ? 53.208 15.456 27.486 1.00 37.17 72 HIS A CA 1
ATOM 1208 C C . HIS A 1 74 ? 52.261 15.685 26.319 1.00 36.96 72 HIS A C 1
ATOM 1209 O O . HIS A 1 74 ? 51.998 16.810 25.936 1.00 37.39 72 HIS A O 1
ATOM 1224 N N . ASN A 1 75 ? 51.733 14.585 25.818 1.00 36.52 73 ASN A N 1
ATOM 1225 C CA . ASN A 1 75 ? 50.556 14.586 24.969 1.00 35.56 73 ASN A CA 1
ATOM 1226 C C . ASN A 1 75 ? 49.807 13.292 25.242 1.00 35.49 73 ASN A C 1
ATOM 1227 O O . ASN A 1 75 ? 50.428 12.266 25.476 1.00 35.46 73 ASN A O 1
ATOM 1238 N N . PRO A 1 76 ? 48.471 13.324 25.209 1.00 36.10 74 PRO A N 1
ATOM 1239 C CA . PRO A 1 76 ? 47.763 12.085 25.539 1.00 37.21 74 PRO A CA 1
ATOM 1240 C C . PRO A 1 76 ? 48.117 10.913 24.625 1.00 37.64 74 PRO A C 1
ATOM 1241 O O . PRO A 1 76 ? 47.995 9.765 25.056 1.00 36.54 74 PRO A O 1
ATOM 1252 N N . ALA A 1 77 ? 48.558 11.190 23.395 1.00 36.72 75 ALA A N 1
ATOM 1253 C CA . ALA A 1 77 ? 48.952 10.115 22.497 1.00 38.45 75 ALA A CA 1
ATOM 1254 C C . ALA A 1 77 ? 50.206 9.411 22.977 1.00 38.73 75 ALA A C 1
ATOM 1255 O O . ALA A 1 77 ? 50.321 8.178 22.897 1.00 39.93 75 ALA A O 1
ATOM 1262 N N . CYS A 1 78 ? 51.152 10.189 23.489 1.00 38.07 76 CYS A N 1
ATOM 1263 C CA . CYS A 1 78 ? 52.463 9.646 23.827 1.00 39.26 76 CYS A CA 1
ATOM 1264 C C . CYS A 1 78 ? 53.296 10.652 24.601 1.00 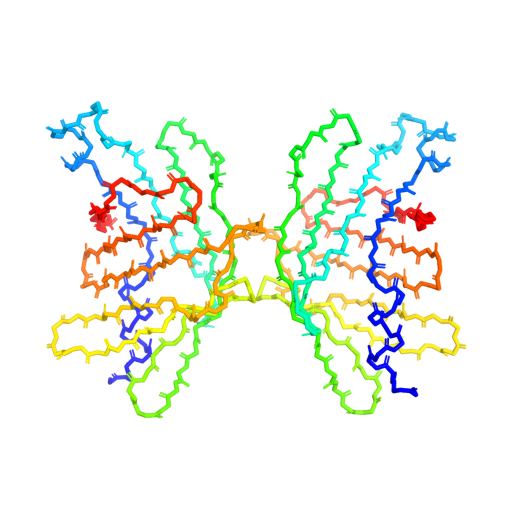39.01 76 CYS A C 1
ATOM 1265 O O . CYS A 1 78 ? 53.716 11.681 24.060 1.00 39.18 76 CYS A O 1
ATOM 1272 N N . ASP A 1 79 ? 53.523 10.360 25.874 1.00 37.85 77 ASP A N 1
ATOM 1273 C CA . ASP A 1 79 ? 54.456 11.127 26.683 1.00 37.07 77 ASP A CA 1
ATOM 1274 C C . ASP A 1 79 ? 55.881 10.709 26.391 1.00 39.16 77 ASP A C 1
ATOM 1275 O O . ASP A 1 79 ? 56.163 9.518 26.273 1.00 41.54 77 ASP A O 1
ATOM 1284 N N . ILE A 1 80 ? 56.776 11.687 26.293 1.00 36.60 78 ILE A N 1
ATOM 1285 C CA . ILE A 1 80 ? 58.208 11.415 26.212 1.00 38.76 78 ILE A CA 1
ATOM 1286 C C . ILE A 1 80 ? 58.823 11.862 27.518 1.00 38.92 78 ILE A C 1
ATOM 1287 O O . ILE A 1 80 ? 58.660 13.018 27.914 1.00 40.13 78 ILE A O 1
ATOM 1303 N N . ILE A 1 81 ? 59.525 10.951 28.180 1.00 38.45 79 ILE A N 1
ATOM 1304 C CA . ILE A 1 81 ? 60.056 11.235 29.519 1.00 39.00 79 ILE A CA 1
ATOM 1305 C C . ILE A 1 81 ? 61.564 11.429 29.451 1.00 38.75 79 ILE A C 1
ATOM 1306 O O . ILE A 1 81 ? 62.296 10.515 29.069 1.00 40.10 79 ILE A O 1
ATOM 1322 N N . PHE A 1 82 ? 62.009 12.632 29.795 1.00 36.68 80 PHE A N 1
ATOM 1323 C CA . PHE A 1 82 ? 63.425 12.995 29.727 1.00 38.29 80 PHE A CA 1
ATOM 1324 C C . PHE A 1 82 ? 64.119 12.955 31.090 1.00 41.04 80 PHE A C 1
ATOM 1325 O O . PHE A 1 82 ? 63.546 13.358 32.096 1.00 41.23 80 PHE A O 1
ATOM 1342 N N . LYS A 1 83 ? 65.359 12.470 31.103 1.00 43.15 81 LYS A N 1
ATOM 1343 C CA . LYS A 1 83 ? 66.235 12.547 32.281 1.00 46.56 81 LYS A CA 1
ATOM 1344 C C . LYS A 1 83 ? 67.475 13.358 31.922 1.00 48.71 81 LYS A C 1
ATOM 1345 O O . LYS A 1 83 ? 67.962 13.256 30.808 1.00 48.49 81 LYS A O 1
ATOM 1364 N N . TRP A 1 84 ? 67.983 14.157 32.856 1.00 52.56 82 TRP A N 1
ATOM 1365 C CA . TRP A 1 84 ? 69.236 14.884 32.654 1.00 58.27 82 TRP A CA 1
ATOM 1366 C C . TRP A 1 84 ? 70.401 13.933 32.915 1.00 59.25 82 TRP A C 1
ATOM 1367 O O . TRP A 1 84 ? 70.461 13.305 33.973 1.00 62.37 82 TRP A O 1
ATOM 1388 N N . THR A 1 85 ? 71.329 13.821 31.967 1.00 57.76 83 THR A N 1
ATOM 1389 C CA . THR A 1 85 ? 72.408 12.841 32.098 1.00 60.08 83 THR A CA 1
ATOM 1390 C C . THR A 1 85 ? 73.651 13.436 32.752 1.00 68.02 83 THR A C 1
ATOM 1391 O O . THR A 1 85 ? 74.422 12.737 33.401 1.00 68.80 83 THR A O 1
ATOM 1402 N N . GLY A 1 86 ? 73.830 14.736 32.563 1.00 73.38 84 GLY A N 1
ATOM 1403 C CA . GLY A 1 86 ? 75.019 15.438 32.991 1.00 80.09 84 GLY A CA 1
ATOM 1404 C C . GLY A 1 86 ? 75.541 16.216 31.802 1.00 79.87 84 GLY A C 1
ATOM 1405 O O . GLY A 1 86 ? 76.409 17.078 31.940 1.00 86.72 84 GLY A O 1
ATOM 1409 N N . ILE A 1 87 ? 75.002 15.897 30.628 1.00 72.64 85 ILE A N 1
ATOM 1410 C CA . ILE A 1 87 ? 75.473 16.445 29.363 1.00 72.46 85 ILE A CA 1
ATOM 1411 C C . ILE A 1 87 ? 74.297 16.828 28.461 1.00 67.49 85 ILE A C 1
ATOM 1412 O O . ILE A 1 87 ? 74.341 17.829 27.743 1.00 68.43 85 ILE A O 1
ATOM 1428 N N . TYR A 1 88 ? 73.249 16.022 28.493 1.00 63.70 86 TYR A N 1
ATOM 1429 C CA . TYR A 1 88 ? 72.071 16.292 27.675 1.00 59.44 86 TYR A CA 1
ATOM 1430 C C . TYR A 1 88 ? 70.839 15.651 28.288 1.00 54.07 86 TYR A C 1
ATOM 1431 O O . TYR A 1 88 ? 70.941 14.914 29.266 1.00 56.10 86 TYR A O 1
ATOM 1449 N N . PHE A 1 89 ? 69.678 15.955 27.717 1.00 47.51 87 PHE A N 1
ATOM 1450 C CA . PHE A 1 89 ? 68.438 15.334 28.132 1.00 44.26 87 PHE A CA 1
ATOM 1451 C C . PHE A 1 89 ? 68.195 14.098 27.286 1.00 45.80 87 PHE A C 1
ATOM 1452 O O . PHE A 1 89 ? 68.166 14.181 26.054 1.00 45.39 87 PHE A O 1
ATOM 1469 N N . GLU A 1 90 ? 68.039 12.959 27.950 1.00 45.90 88 GLU A N 1
ATOM 1470 C CA . GLU A 1 90 ? 67.775 11.702 27.268 1.00 47.21 88 GLU A CA 1
ATOM 1471 C C . GLU A 1 90 ? 66.314 11.344 27.437 1.00 44.01 88 GLU A C 1
ATOM 1472 O O . GLU A 1 90 ? 65.822 11.267 28.557 1.00 44.23 88 GLU A O 1
ATOM 1484 N N . GLY A 1 91 ? 65.616 11.112 26.330 1.00 41.88 89 GLY A N 1
ATOM 1485 C CA . GLY A 1 91 ? 64.179 10.901 26.384 1.00 39.83 89 GLY A CA 1
ATOM 1486 C C . GLY A 1 91 ? 63.745 9.575 25.795 1.00 39.45 89 GLY A C 1
ATOM 1487 O O . GLY A 1 91 ? 64.338 9.083 24.826 1.00 39.45 89 GLY A O 1
ATOM 1491 N N . GLU A 1 92 ? 62.688 9.011 26.376 1.00 39.45 90 GLU A N 1
ATOM 1492 C CA . GLU A 1 92 ? 62.128 7.739 25.931 1.00 42.35 90 GLU A CA 1
ATOM 1493 C C . GLU A 1 92 ? 60.624 7.804 26.082 1.00 42.11 90 GLU A C 1
ATOM 1494 O O . GLU A 1 92 ? 60.107 8.348 27.074 1.00 42.80 90 GLU A O 1
ATOM 1506 N N . SER A 1 93 ? 59.923 7.233 25.107 1.00 40.29 91 SER A N 1
ATOM 1507 C CA . SER A 1 93 ? 58.465 7.184 25.137 1.00 39.63 91 SER A CA 1
ATOM 1508 C C . SER A 1 93 ? 57.942 6.343 26.295 1.00 41.81 91 SER A C 1
ATOM 1509 O O . SER A 1 93 ? 58.547 5.350 26.682 1.00 42.09 91 SER A O 1
ATOM 1517 N N . GLU A 1 94 ? 56.788 6.733 26.828 1.00 44.16 92 GLU A N 1
ATOM 1518 C CA . GLU A 1 94 ? 56.070 5.873 27.741 1.00 46.03 92 GLU A CA 1
ATOM 1519 C C . GLU A 1 94 ? 55.711 4.577 27.020 1.00 46.34 92 GLU A C 1
ATOM 1520 O O . GLU A 1 94 ? 55.655 4.548 25.793 1.00 46.57 92 GLU A O 1
ATOM 1532 N N . PRO A 1 95 ? 55.459 3.502 27.776 1.00 47.13 93 PRO A N 1
ATOM 1533 C CA . PRO A 1 95 ? 55.059 2.217 27.187 1.00 49.51 93 PRO A CA 1
ATOM 1534 C C . PRO A 1 95 ? 53.820 2.265 26.283 1.00 51.79 93 PRO A C 1
ATOM 1535 O O . PRO A 1 95 ? 53.793 1.539 25.289 1.00 53.24 93 PRO A O 1
ATOM 1546 N N . ASP A 1 96 ? 52.824 3.083 26.619 1.00 54.39 94 ASP A N 1
ATOM 1547 C CA . ASP A 1 96 ? 51.547 3.101 25.884 1.00 58.44 94 ASP A CA 1
ATOM 1548 C C . ASP A 1 96 ? 51.566 4.024 24.660 1.00 58.23 94 ASP A C 1
ATOM 1549 O O . ASP A 1 96 ? 50.526 4.376 24.112 1.00 61.42 94 ASP A O 1
ATOM 1558 N N . CYS A 1 97 ? 52.759 4.391 24.229 1.00 54.39 95 CYS A N 1
ATOM 1559 C CA . CYS A 1 97 ? 52.943 5.313 23.126 1.00 51.84 95 CYS A CA 1
ATOM 1560 C C . CYS A 1 97 ? 52.302 4.797 21.834 1.00 53.23 95 CYS A C 1
ATOM 1561 O O . CYS A 1 97 ? 52.579 3.673 21.411 1.00 53.92 95 CYS A O 1
ATOM 1568 N N . GLN A 1 98 ? 51.429 5.613 21.239 1.00 55.24 96 GLN A N 1
ATOM 1569 C CA . GLN A 1 98 ? 50.837 5.334 19.931 1.00 60.59 96 GLN A CA 1
ATOM 1570 C C . GLN A 1 98 ? 50.700 6.615 19.115 1.00 66.23 96 GLN A C 1
ATOM 1571 O O . GLN A 1 98 ? 50.409 7.673 19.665 1.00 63.05 96 GLN A O 1
ATOM 1585 N N . TRP A 1 99 ? 50.888 6.517 17.803 1.00 75.21 97 TRP A N 1
ATOM 1586 C CA . TRP A 1 99 ? 50.726 7.673 16.926 1.00 83.38 97 TRP A CA 1
ATOM 1587 C C . TRP A 1 99 ? 49.249 7.798 16.548 1.00 86.82 97 TRP A C 1
ATOM 1588 O O . TRP A 1 99 ? 48.518 8.603 17.136 1.00 89.91 97 TRP A O 1
ATOM 1609 N N . ASN A 1 100 ? 48.812 6.995 15.580 1.00 80.30 98 ASN A N 1
ATOM 1610 C CA . ASN A 1 100 ? 47.396 6.922 15.216 1.00 82.85 98 ASN A CA 1
ATOM 1611 C C . ASN A 1 100 ? 46.930 5.470 15.080 1.00 83.34 98 ASN A C 1
ATOM 1612 O O . ASN A 1 100 ? 46.503 5.047 14.003 1.00 84.88 98 ASN A O 1
ATOM 1623 N N . GLY A 1 101 ? 47.017 4.711 16.169 1.00 82.65 99 GLY A N 1
ATOM 1624 C CA . GLY A 1 101 ? 46.595 3.318 16.176 1.00 85.57 99 GLY A CA 1
ATOM 1625 C C . GLY A 1 101 ? 47.741 2.320 16.084 1.00 82.40 99 GLY A C 1
ATOM 1626 O O . GLY A 1 101 ? 47.548 1.122 16.298 1.00 85.56 99 GLY A O 1
ATOM 1630 N N . GLN A 1 102 ? 48.933 2.813 15.761 1.00 77.12 100 GLN A N 1
ATOM 1631 C CA . GLN A 1 102 ? 50.127 1.970 15.676 1.00 73.79 100 GLN A CA 1
ATOM 1632 C C . GLN A 1 102 ? 50.992 2.162 16.923 1.00 64.07 100 GLN A C 1
ATOM 1633 O O . GLN A 1 102 ? 51.319 3.296 17.267 1.00 59.03 100 GLN A O 1
ATOM 1647 N N . PRO A 1 103 ? 51.354 1.061 17.609 1.00 63.59 101 PRO A N 1
ATOM 1648 C CA . PRO A 1 103 ? 52.313 1.189 18.711 1.00 60.71 101 PRO A CA 1
ATOM 1649 C C . PRO A 1 103 ? 53.631 1.783 18.228 1.00 57.80 101 PRO A C 1
ATOM 1650 O O . PRO A 1 103 ? 54.176 1.344 17.207 1.00 59.22 101 PRO A O 1
ATOM 1661 N N . LEU A 1 104 ? 54.118 2.779 18.958 1.00 54.36 102 LEU A N 1
ATOM 1662 C CA . LEU A 1 104 ? 55.311 3.525 18.584 1.00 53.91 102 LEU A CA 1
ATOM 1663 C C . LEU A 1 104 ? 56.339 3.446 19.707 1.00 50.64 102 LEU A C 1
ATOM 1664 O O . LEU A 1 104 ? 55.977 3.446 20.873 1.00 48.76 102 LEU A O 1
ATOM 1680 N N . ASP A 1 105 ? 57.610 3.339 19.341 1.00 50.50 103 ASP A N 1
ATOM 1681 C CA . ASP A 1 105 ? 58.702 3.497 20.294 1.00 51.25 103 ASP A CA 1
ATOM 1682 C C . ASP A 1 105 ? 59.500 4.723 19.870 1.00 49.47 103 ASP A C 1
ATOM 1683 O O . ASP A 1 105 ? 59.938 4.804 18.722 1.00 48.80 103 ASP A O 1
ATOM 1692 N N . SER A 1 106 ? 59.650 5.687 20.777 1.00 49.99 104 SER A N 1
ATOM 1693 C CA . SER A 1 106 ? 60.381 6.917 20.488 1.00 51.21 104 SER A CA 1
ATOM 1694 C C . SER A 1 106 ? 61.503 7.162 21.479 1.00 50.14 104 SER A C 1
ATOM 1695 O O . SER A 1 106 ? 61.367 6.906 22.683 1.00 50.85 104 SER A O 1
ATOM 1703 N N . LYS A 1 107 ? 62.608 7.667 20.947 1.00 47.38 105 LYS A N 1
ATOM 1704 C CA . LYS A 1 107 ? 63.729 8.127 21.744 1.00 46.31 105 LYS A CA 1
ATOM 1705 C C . LYS A 1 107 ? 64.139 9.493 21.243 1.00 45.00 105 LYS A C 1
ATOM 1706 O O . LYS A 1 107 ? 64.004 9.803 20.056 1.00 46.97 105 LYS A O 1
ATOM 1725 N N . ALA A 1 108 ? 64.661 10.312 22.143 1.00 44.22 106 ALA A N 1
ATOM 1726 C CA . ALA A 1 108 ? 65.137 11.620 21.745 1.00 44.55 106 ALA A CA 1
ATOM 1727 C C . ALA A 1 108 ? 66.320 12.036 22.621 1.00 45.68 106 ALA A C 1
ATOM 1728 O O . ALA A 1 108 ? 66.435 11.610 23.762 1.00 46.32 106 ALA A O 1
ATOM 1735 N N . ARG A 1 109 ? 67.224 12.808 22.035 1.00 46.00 107 ARG A N 1
ATOM 1736 C CA . ARG A 1 109 ? 68.287 13.463 22.770 1.00 47.90 107 ARG A CA 1
ATOM 1737 C C . ARG A 1 109 ? 68.209 14.947 22.469 1.00 45.79 107 ARG A C 1
ATOM 1738 O O . ARG A 1 109 ? 68.174 15.366 21.297 1.00 44.51 107 ARG A O 1
ATOM 1759 N N . LEU A 1 110 ? 68.179 15.729 23.533 1.00 41.67 108 LEU A N 1
ATOM 1760 C CA . LEU A 1 110 ? 68.119 17.181 23.455 1.00 42.26 108 LEU A CA 1
ATOM 1761 C C . LEU A 1 110 ? 69.399 17.806 24.004 1.00 43.23 108 LEU A C 1
ATOM 1762 O O . LEU A 1 110 ? 69.717 17.667 25.191 1.00 43.30 108 LEU A O 1
ATOM 1778 N N . TYR A 1 111 ? 70.115 18.504 23.127 1.00 42.50 109 TYR A N 1
ATOM 1779 C CA . TYR A 1 111 ? 71.353 19.192 23.455 1.00 43.54 109 TYR A CA 1
ATOM 1780 C C . TYR A 1 111 ? 71.083 20.676 23.405 1.00 43.03 109 TYR A C 1
ATOM 1781 O O . TYR A 1 111 ? 69.994 21.093 23.037 1.00 42.27 109 TYR A O 1
ATOM 1799 N N . ALA A 1 112 ? 72.081 21.472 23.767 1.00 45.55 110 ALA A N 1
ATOM 1800 C CA . ALA A 1 112 ? 71.944 22.923 23.744 1.00 48.90 110 ALA A CA 1
ATOM 1801 C C . ALA A 1 112 ? 71.633 23.460 22.339 1.00 52.00 110 ALA A C 1
ATOM 1802 O O . ALA A 1 112 ? 70.963 24.486 22.203 1.00 54.14 110 ALA A O 1
ATOM 1809 N N . ASP A 1 113 ? 72.109 22.770 21.304 1.00 52.50 111 ASP A N 1
ATOM 1810 C CA . ASP A 1 113 ? 71.915 23.244 19.929 1.00 55.13 111 ASP A CA 1
ATOM 1811 C C . ASP A 1 113 ? 71.606 22.127 18.925 1.00 51.44 111 ASP A C 1
ATOM 1812 O O . ASP A 1 113 ? 71.652 22.352 17.715 1.00 51.91 111 ASP A O 1
ATOM 1821 N N . GLU A 1 114 ? 71.282 20.937 19.424 1.00 47.59 112 GLU A N 1
ATOM 1822 C CA . GLU A 1 114 ? 70.842 19.835 18.571 1.00 45.59 112 GLU A CA 1
ATOM 1823 C C . GLU A 1 114 ? 69.714 19.041 19.226 1.00 42.77 112 GLU A C 1
ATOM 1824 O O . GLU A 1 114 ? 69.547 19.052 20.457 1.00 41.70 112 GLU A O 1
ATOM 1836 N N . TYR A 1 115 ? 68.967 18.342 18.381 1.00 42.79 113 TYR A N 1
ATOM 1837 C CA . TYR A 1 115 ? 67.847 17.510 18.779 1.00 42.42 113 TYR A CA 1
ATOM 1838 C C . TYR A 1 115 ? 67.865 16.261 17.914 1.00 42.61 113 TYR A C 1
ATOM 1839 O O . TYR A 1 115 ? 67.749 16.344 16.686 1.00 43.69 113 TYR A O 1
ATOM 1857 N N . HIS A 1 116 ? 68.076 15.110 18.542 1.00 42.30 114 HIS A N 1
ATOM 1858 C CA . HIS A 1 116 ? 68.169 13.844 17.823 1.00 43.53 114 HIS A CA 1
ATOM 1859 C C . HIS A 1 116 ? 66.942 13.021 18.130 1.00 41.63 114 HIS A C 1
ATOM 1860 O O . HIS A 1 116 ? 66.598 12.866 19.301 1.00 40.58 114 HIS A O 1
ATOM 1874 N N . THR A 1 117 ? 66.298 12.473 17.101 1.00 39.74 115 THR A N 1
ATOM 1875 C CA . THR A 1 117 ? 65.080 11.695 17.307 1.00 38.99 115 THR A CA 1
ATOM 1876 C C . THR A 1 117 ? 65.124 10.367 16.589 1.00 40.95 115 THR A C 1
ATOM 1877 O O . THR A 1 117 ? 65.751 10.208 15.531 1.00 42.80 115 THR A O 1
ATOM 1888 N N . TRP A 1 118 ? 64.398 9.424 17.169 1.00 40.82 116 TRP A N 1
ATOM 1889 C CA . TRP A 1 118 ? 64.437 8.030 16.789 1.00 46.31 116 TRP A CA 1
ATOM 1890 C C . TRP A 1 118 ? 63.040 7.478 17.025 1.00 45.82 116 TRP A C 1
ATOM 1891 O O . TRP A 1 118 ? 62.614 7.357 18.170 1.00 46.22 116 TRP A O 1
ATOM 1912 N N . ASP A 1 119 ? 62.315 7.195 15.943 1.00 46.68 117 ASP A N 1
ATOM 1913 C CA . ASP A 1 119 ? 60.932 6.734 16.047 1.00 47.16 117 ASP A CA 1
ATOM 1914 C C . ASP A 1 119 ? 60.759 5.417 15.318 1.00 47.05 117 ASP A C 1
ATOM 1915 O O . ASP A 1 119 ? 61.179 5.271 14.172 1.00 47.46 117 ASP A O 1
ATOM 1924 N N . VAL A 1 120 ? 60.143 4.454 15.993 1.00 56.20 118 VAL A N 1
ATOM 1925 C CA . VAL A 1 120 ? 59.962 3.123 15.440 1.00 59.64 118 VAL A CA 1
ATOM 1926 C C . VAL A 1 120 ? 58.518 2.678 15.576 1.00 62.85 118 VAL A C 1
ATOM 1927 O O . VAL A 1 120 ? 57.977 2.658 16.673 1.00 60.96 118 VAL A O 1
ATOM 1940 N N . GLY A 1 121 ? 57.905 2.321 14.452 1.00 68.10 119 GLY A N 1
ATOM 1941 C CA . GLY A 1 121 ? 56.551 1.796 14.446 1.00 72.26 119 GLY A CA 1
ATOM 1942 C C . GLY A 1 121 ? 56.535 0.277 14.434 1.00 75.32 119 GLY A C 1
ATOM 1943 O O . GLY A 1 121 ? 57.447 -0.356 13.898 1.00 76.32 119 GLY A O 1
ATOM 1947 N N . TYR A 1 122 ? 55.497 -0.306 15.029 1.00 77.02 120 TYR A N 1
ATOM 1948 C CA . TYR A 1 122 ? 55.352 -1.759 15.104 1.00 80.77 120 TYR A CA 1
ATOM 1949 C C . TYR A 1 122 ? 55.465 -2.414 13.727 1.00 90.76 120 TYR A C 1
ATOM 1950 O O . TYR A 1 122 ? 56.187 -3.400 13.559 1.00 88.28 120 TYR A O 1
ATOM 1968 N N . TRP A 1 123 ? 54.739 -1.866 12.754 1.00 101.81 121 TRP A N 1
ATOM 1969 C CA . TRP A 1 123 ? 54.684 -2.430 11.407 1.00 112.48 121 TRP A CA 1
ATOM 1970 C C . TRP A 1 123 ? 55.665 -1.735 10.469 1.00 106.51 121 TRP A C 1
ATOM 1971 O O . TRP A 1 123 ? 56.355 -2.384 9.680 1.00 111.47 121 TRP A O 1
ATOM 1992 N N . GLU A 1 124 ? 55.716 -0.409 10.562 1.00 96.13 122 GLU A N 1
ATOM 1993 C CA . GLU A 1 124 ? 56.445 0.410 9.597 1.00 92.96 122 GLU A CA 1
ATOM 1994 C C . GLU A 1 124 ? 57.949 0.452 9.872 1.00 87.61 122 GLU A C 1
ATOM 1995 O O . GLU A 1 124 ? 58.741 0.793 8.987 1.00 88.12 122 GLU A O 1
ATOM 2007 N N . GLY A 1 125 ? 58.347 0.104 11.091 1.00 82.93 123 GLY A N 1
ATOM 2008 C CA . GLY A 1 125 ? 59.755 0.088 11.437 1.00 78.70 123 GLY A CA 1
ATOM 2009 C C . GLY A 1 125 ? 60.318 1.492 11.546 1.00 73.95 123 GLY A C 1
ATOM 2010 O O . GLY A 1 125 ? 59.618 2.409 11.980 1.00 71.96 123 GLY A O 1
ATOM 2014 N N . SER A 1 126 ? 61.580 1.657 11.141 1.00 72.51 124 SER A N 1
ATOM 2015 C CA . SER A 1 126 ? 62.300 2.919 11.314 1.00 67.89 124 SER A CA 1
ATOM 2016 C C . SER A 1 126 ? 63.481 3.104 10.367 1.00 68.52 124 SER A C 1
ATOM 2017 O O . SER A 1 126 ? 64.002 2.142 9.808 1.00 71.77 124 SER A O 1
ATOM 2025 N N . GLU A 1 127 ? 63.914 4.352 10.226 1.00 65.57 125 GLU A N 1
ATOM 2026 C CA . GLU A 1 127 ? 65.109 4.684 9.457 1.00 65.73 125 GLU A CA 1
ATOM 2027 C C . GLU A 1 127 ? 66.355 4.821 10.347 1.00 63.37 125 GLU A C 1
ATOM 2028 O O . GLU A 1 127 ? 67.491 4.686 9.875 1.00 61.42 125 GLU A O 1
ATOM 2040 N N . GLY A 1 128 ? 66.134 5.073 11.635 1.00 63.37 126 GLY A N 1
ATOM 2041 C CA . GLY A 1 128 ? 67.218 5.317 12.574 1.00 62.66 126 GLY A CA 1
ATOM 2042 C C . GLY A 1 128 ? 67.160 6.730 13.128 1.00 59.10 126 GLY A C 1
ATOM 2043 O O . GLY A 1 128 ? 66.125 7.393 13.030 1.00 59.16 126 GLY A O 1
ATOM 2047 N N . PHE A 1 129 ? 68.273 7.201 13.687 1.00 56.43 127 PHE A N 1
ATOM 2048 C CA . PHE A 1 129 ? 68.304 8.496 14.379 1.00 54.49 127 PHE A CA 1
ATOM 2049 C C . PHE A 1 129 ? 68.453 9.682 13.410 1.00 53.24 127 PHE A C 1
ATOM 2050 O O . PHE A 1 129 ? 69.449 9.784 12.700 1.00 54.26 127 PHE A O 1
ATOM 2067 N N . PHE A 1 130 ? 67.472 10.578 13.402 1.00 39.43 128 PHE A N 1
ATOM 2068 C CA . PHE A 1 13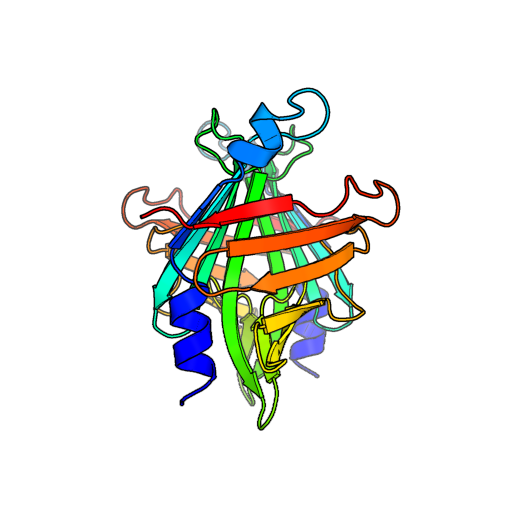0 ? 67.595 11.870 12.723 1.00 41.30 128 PHE A CA 1
ATOM 2069 C C . PHE A 1 130 ? 68.410 12.848 13.545 1.00 42.36 128 PHE A C 1
ATOM 2070 O O . PHE A 1 130 ? 68.281 12.888 14.779 1.00 43.10 128 PHE A O 1
ATOM 2087 N N . HIS A 1 131 ? 69.247 13.630 12.863 1.00 42.75 129 HIS A N 1
ATOM 2088 C CA . HIS A 1 131 ? 70.152 14.561 13.538 1.00 43.81 129 HIS A CA 1
ATOM 2089 C C . HIS A 1 131 ? 69.782 15.990 13.174 1.00 42.87 129 HIS A C 1
ATOM 2090 O O . HIS A 1 131 ? 70.233 16.514 12.148 1.00 44.28 129 HIS A O 1
ATOM 2104 N N . PHE A 1 132 ? 68.983 16.621 14.024 1.00 40.62 130 PHE A N 1
ATOM 2105 C CA . PHE A 1 132 ? 68.499 17.966 13.750 1.00 40.68 130 PHE A CA 1
ATOM 2106 C C . PHE A 1 132 ? 69.384 18.979 14.453 1.00 43.36 130 PHE A C 1
ATOM 2107 O O . PHE A 1 132 ? 69.631 18.861 15.645 1.00 46.30 130 PHE A O 1
ATOM 2124 N N . LYS A 1 133 ? 69.874 19.963 13.707 1.00 42.26 131 LYS A N 1
ATOM 2125 C CA . LYS A 1 133 ? 70.674 21.028 14.286 1.00 44.00 131 LYS A CA 1
ATOM 2126 C C . LYS A 1 133 ? 69.808 22.267 14.398 1.00 43.30 131 LYS A C 1
ATOM 2127 O O . LYS A 1 133 ? 68.991 22.564 13.529 1.00 42.13 131 LYS A O 1
ATOM 2146 N N . LYS A 1 134 ? 69.971 22.967 15.510 1.00 44.88 132 LYS A N 1
ATOM 2147 C CA . LYS A 1 134 ? 69.114 24.088 15.838 1.00 44.66 132 LYS A CA 1
ATOM 2148 C C . LYS A 1 134 ? 69.523 25.314 15.047 1.00 46.95 132 LYS A C 1
ATOM 2149 O O . LYS A 1 134 ? 70.700 25.666 15.001 1.00 49.18 132 LYS A O 1
ATOM 2168 N N . ASN A 1 135 ? 68.552 25.952 14.410 1.00 48.51 133 ASN A N 1
ATOM 2169 C CA . ASN A 1 135 ? 68.819 27.127 13.603 1.00 57.06 133 ASN A CA 1
ATOM 2170 C C . ASN A 1 135 ? 69.025 28.361 14.450 1.00 62.36 133 ASN A C 1
ATOM 2171 O O . ASN A 1 135 ? 68.405 28.525 15.501 1.00 59.78 133 ASN A O 1
ATOM 2182 N N . VAL A 1 136 ? 69.900 29.230 13.963 1.00 72.20 134 VAL A N 1
ATOM 2183 C CA . VAL A 1 136 ? 70.239 30.470 14.641 1.00 80.03 134 VAL A CA 1
ATOM 2184 C C . VAL A 1 136 ? 69.009 31.370 14.750 1.00 84.35 134 VAL A C 1
ATOM 2185 O O . VAL A 1 136 ? 68.163 31.399 13.854 1.00 85.94 134 VAL A O 1
ATOM 2199 N N . ASN B 1 1 ? 26.610 8.198 37.170 1.00 95.03 -1 ASN B N 1
ATOM 2200 C CA . ASN B 1 1 ? 26.433 6.841 37.756 1.00 99.56 -1 ASN B CA 1
ATOM 2201 C C . ASN B 1 1 ? 27.296 5.718 37.130 1.00 94.04 -1 ASN B C 1
ATOM 2202 O O . ASN B 1 1 ? 26.748 4.692 36.725 1.00 99.23 -1 ASN B O 1
ATOM 2215 N N . SER B 1 2 ? 28.619 5.880 37.026 1.00 83.11 0 SER B N 1
ATOM 2216 C CA . SER B 1 2 ? 29.329 7.127 37.282 1.00 73.58 0 SER B CA 1
ATOM 2217 C C . SER B 1 2 ? 29.195 8.035 36.066 1.00 67.92 0 SER B C 1
ATOM 2218 O O . SER B 1 2 ? 29.002 7.563 34.935 1.00 66.44 0 SER B O 1
ATOM 2226 N N . MET B 1 3 ? 29.296 9.341 36.282 1.00 64.92 1 MET B N 1
ATOM 2227 C CA . MET B 1 3 ? 29.090 10.281 35.183 1.00 60.44 1 MET B CA 1
ATOM 2228 C C . MET B 1 3 ? 30.126 10.130 34.087 1.00 55.36 1 MET B C 1
ATOM 2229 O O . MET B 1 3 ? 29.814 10.277 32.898 1.00 53.65 1 MET B O 1
ATOM 2243 N N . ILE B 1 4 ? 31.364 9.843 34.464 1.00 54.18 2 ILE B N 1
ATOM 2244 C CA . ILE B 1 4 ? 32.416 9.758 33.461 1.00 50.06 2 ILE B CA 1
ATOM 2245 C C . ILE B 1 4 ? 32.233 8.504 32.598 1.00 50.71 2 ILE B C 1
ATOM 2246 O O . ILE B 1 4 ? 32.494 8.523 31.398 1.00 47.49 2 ILE B O 1
ATOM 2262 N N . ASP B 1 5 ? 31.766 7.412 33.196 1.00 54.62 3 ASP B N 1
ATOM 2263 C CA . ASP B 1 5 ? 31.501 6.216 32.402 1.00 56.82 3 ASP B CA 1
ATOM 2264 C C . ASP B 1 5 ? 30.325 6.410 31.440 1.00 56.15 3 ASP B C 1
ATOM 2265 O O . ASP B 1 5 ? 30.362 5.909 30.308 1.00 55.02 3 ASP B O 1
ATOM 2274 N N . LYS B 1 6 ? 29.290 7.128 31.871 1.00 57.13 4 LYS B N 1
ATOM 2275 C CA . LYS B 1 6 ? 28.168 7.441 30.983 1.00 57.91 4 LYS B CA 1
ATOM 2276 C C . LYS B 1 6 ? 28.658 8.320 29.829 1.00 52.58 4 LYS B C 1
ATOM 2277 O O . LYS B 1 6 ? 28.308 8.102 28.658 1.00 49.47 4 LYS B O 1
ATOM 2296 N N . PHE B 1 7 ? 29.481 9.309 30.152 1.00 52.24 5 PHE B N 1
ATOM 2297 C CA . PHE B 1 7 ? 30.028 10.190 29.125 1.00 48.79 5 PHE B CA 1
ATOM 2298 C C . PHE B 1 7 ? 30.772 9.395 28.043 1.00 46.20 5 PHE B C 1
ATOM 2299 O O . PHE B 1 7 ? 30.553 9.604 26.842 1.00 44.55 5 PHE B O 1
ATOM 2316 N N . CYS B 1 8 ? 31.637 8.487 28.484 1.00 45.46 6 CYS B N 1
ATOM 2317 C CA . CYS B 1 8 ? 32.457 7.681 27.598 1.00 44.16 6 CYS B CA 1
ATOM 2318 C C . CYS B 1 8 ? 31.613 6.723 26.770 1.00 47.47 6 CYS B C 1
ATOM 2319 O O . CYS B 1 8 ? 31.964 6.410 25.638 1.00 47.38 6 CYS B O 1
ATOM 2327 N N . ASP B 1 9 ? 30.499 6.261 27.326 1.00 52.20 7 ASP B N 1
ATOM 2328 C CA . ASP B 1 9 ? 29.577 5.436 26.562 1.00 56.42 7 ASP B CA 1
ATOM 2329 C C . ASP B 1 9 ? 29.015 6.245 25.388 1.00 51.95 7 ASP B C 1
ATOM 2330 O O . ASP B 1 9 ? 28.979 5.768 24.246 1.00 50.32 7 ASP B O 1
ATOM 2339 N N . TRP B 1 10 ? 28.595 7.476 25.668 1.00 49.68 8 TRP B N 1
ATOM 2340 C CA . TRP B 1 10 ? 27.996 8.329 24.640 1.00 48.37 8 TRP B CA 1
ATOM 2341 C C . TRP B 1 10 ? 29.044 8.849 23.649 1.00 44.09 8 TRP B C 1
ATOM 2342 O O . TRP B 1 10 ? 28.786 8.955 22.440 1.00 43.46 8 TRP B O 1
ATOM 2363 N N . PHE B 1 11 ? 30.213 9.182 24.173 1.00 43.13 9 PHE B N 1
ATOM 2364 C CA . PHE B 1 11 ? 31.299 9.776 23.394 1.00 40.83 9 PHE B CA 1
ATOM 2365 C C . PHE B 1 11 ? 31.907 8.807 22.376 1.00 40.41 9 PHE B C 1
ATOM 2366 O O . PHE B 1 11 ? 32.194 9.190 21.238 1.00 40.43 9 PHE B O 1
ATOM 2383 N N . GLU B 1 12 ? 32.074 7.550 22.765 1.00 46.89 10 GLU B N 1
ATOM 2384 C CA . GLU B 1 12 ? 32.708 6.578 21.878 1.00 46.11 10 GLU B CA 1
ATOM 2385 C C . GLU B 1 12 ? 31.845 6.257 20.654 1.00 44.17 10 GLU B C 1
ATOM 2386 O O . GLU B 1 12 ? 30.627 6.115 20.759 1.00 44.84 10 GLU B O 1
ATOM 2398 N N . GLY B 1 13 ? 32.495 6.122 19.505 1.00 42.63 11 GLY B N 1
ATOM 2399 C CA . GLY B 1 13 ? 31.831 5.615 18.316 1.00 44.32 11 GLY B CA 1
ATOM 2400 C C . GLY B 1 13 ? 32.188 6.366 17.056 1.00 40.08 11 GLY B C 1
ATOM 2401 O O . GLY B 1 13 ? 33.198 7.073 16.991 1.00 36.48 11 GLY B O 1
ATOM 2405 N N . GLU B 1 14 ? 31.345 6.186 16.044 1.00 40.67 12 GLU B N 1
ATOM 2406 C CA . GLU B 1 14 ? 31.483 6.886 14.775 1.00 41.27 12 GLU B CA 1
ATOM 2407 C C . GLU B 1 14 ? 30.204 7.660 14.494 1.00 39.93 12 GLU B C 1
ATOM 2408 O O . GLU B 1 14 ? 29.099 7.141 14.692 1.00 40.52 12 GLU B O 1
ATOM 2420 N N . PHE B 1 15 ? 30.375 8.906 14.061 1.00 40.07 13 PHE B N 1
ATOM 2421 C CA . PHE B 1 15 ? 29.271 9.834 13.842 1.00 41.91 13 PHE B CA 1
ATOM 2422 C C . PHE B 1 15 ? 29.379 10.447 12.457 1.00 42.73 13 PHE B C 1
ATOM 2423 O O . PHE B 1 15 ? 30.490 10.645 11.953 1.00 41.65 13 PHE B O 1
ATOM 2440 N N . ASP B 1 16 ? 28.244 10.785 11.848 1.00 43.60 14 ASP B N 1
ATOM 2441 C CA . ASP B 1 16 ? 28.293 11.539 10.591 1.00 42.26 14 ASP B CA 1
ATOM 2442 C C . ASP B 1 16 ? 27.037 12.376 10.397 1.00 39.94 14 ASP B C 1
ATOM 2443 O O . ASP B 1 16 ? 25.988 12.082 10.974 1.00 41.26 14 ASP B O 1
ATOM 2452 N N . ASN B 1 17 ? 27.162 13.433 9.597 1.00 37.76 15 ASN B N 1
ATOM 2453 C CA . ASN B 1 17 ? 26.085 14.393 9.426 1.00 37.97 15 ASN B CA 1
ATOM 2454 C C . ASN B 1 17 ? 25.406 14.304 8.057 1.00 38.28 15 ASN B C 1
ATOM 2455 O O . ASN B 1 17 ? 25.085 15.327 7.470 1.00 39.04 15 ASN B O 1
ATOM 2466 N N . TRP B 1 18 ? 25.177 13.089 7.579 1.00 38.71 16 TRP B N 1
ATOM 2467 C CA . TRP B 1 18 ? 24.559 12.888 6.270 1.00 41.66 16 TRP B CA 1
ATOM 2468 C C . TRP B 1 18 ? 23.281 13.710 6.057 1.00 44.37 16 TRP B C 1
ATOM 2469 O O . TRP B 1 18 ? 23.155 14.411 5.052 1.00 46.80 16 TRP B O 1
ATOM 2490 N N . THR B 1 19 ? 22.339 13.630 6.991 1.00 43.93 17 THR B N 1
ATOM 2491 C CA . THR B 1 19 ? 21.064 14.331 6.839 1.00 45.56 17 THR B CA 1
ATOM 2492 C C . THR B 1 19 ? 21.275 15.835 6.700 1.00 44.72 17 THR B C 1
ATOM 2493 O O . THR B 1 19 ? 20.678 16.475 5.839 1.00 45.49 17 THR B O 1
ATOM 2504 N N . GLN B 1 20 ? 22.153 16.388 7.528 1.00 44.16 18 GLN B N 1
ATOM 2505 C CA . GLN B 1 20 ? 22.480 17.807 7.446 1.00 44.36 18 GLN B CA 1
ATOM 2506 C C . GLN B 1 20 ? 23.088 18.169 6.092 1.00 43.56 18 GLN B C 1
ATOM 2507 O O . GLN B 1 20 ? 22.647 19.115 5.427 1.00 46.89 18 GLN B O 1
ATOM 2521 N N . ALA B 1 21 ? 24.108 17.411 5.694 1.00 39.44 19 ALA B N 1
ATOM 2522 C CA . ALA B 1 21 ? 24.808 17.653 4.430 1.00 39.90 19 ALA B CA 1
ATOM 2523 C C . ALA B 1 21 ? 23.852 17.536 3.251 1.00 42.60 19 ALA B C 1
ATOM 2524 O O . ALA B 1 21 ? 23.733 18.465 2.442 1.00 44.55 19 ALA B O 1
ATOM 2531 N N . ALA B 1 22 ? 23.171 16.400 3.160 1.00 43.26 20 ALA B N 1
ATOM 2532 C CA . ALA B 1 22 ? 22.273 16.131 2.035 1.00 47.87 20 ALA B CA 1
ATOM 2533 C C . ALA B 1 22 ? 21.216 17.218 1.917 1.00 52.45 20 ALA B C 1
ATOM 2534 O O . ALA B 1 22 ? 20.821 17.592 0.816 1.00 54.30 20 ALA B O 1
ATOM 2541 N N . SER B 1 23 ? 20.767 17.733 3.056 1.00 54.33 21 SER B N 1
ATOM 2542 C CA . SER B 1 23 ? 19.684 18.709 3.070 1.00 58.79 21 SER B CA 1
ATOM 2543 C C . SER B 1 23 ? 20.108 20.073 2.537 1.00 58.97 21 SER B C 1
ATOM 2544 O O . SER B 1 23 ? 19.265 20.843 2.090 1.00 60.62 21 SER B O 1
ATOM 2552 N N . ASN B 1 24 ? 21.404 20.375 2.602 1.00 57.99 22 ASN B N 1
ATOM 2553 C CA . ASN B 1 24 ? 21.946 21.594 2.001 1.00 61.11 22 ASN B CA 1
ATOM 2554 C C . ASN B 1 24 ? 23.416 21.383 1.615 1.00 54.06 22 ASN B C 1
ATOM 2555 O O . ASN B 1 24 ? 24.322 21.862 2.297 1.00 50.79 22 ASN B O 1
ATOM 2566 N N . PRO B 1 25 ? 23.649 20.661 0.503 1.00 51.95 23 PRO B N 1
ATOM 2567 C CA . PRO B 1 25 ? 24.990 20.147 0.181 1.00 49.83 23 PRO B CA 1
ATOM 2568 C C . PRO B 1 25 ? 25.996 21.244 -0.147 1.00 51.12 23 PRO B C 1
ATOM 2569 O O . PRO B 1 25 ? 27.198 21.014 -0.066 1.00 53.93 23 PRO B O 1
ATOM 2580 N N . THR B 1 26 ? 25.498 22.418 -0.514 1.00 52.07 24 THR B N 1
ATOM 2581 C CA . THR B 1 26 ? 26.341 23.539 -0.881 1.00 54.18 24 THR B CA 1
ATOM 2582 C C . THR B 1 26 ? 26.800 24.308 0.362 1.00 56.71 24 THR B C 1
ATOM 2583 O O . THR B 1 26 ? 27.755 25.078 0.297 1.00 58.28 24 THR B O 1
ATOM 2594 N N . LYS B 1 27 ? 26.130 24.079 1.490 1.00 58.16 25 LYS B N 1
ATOM 2595 C CA . LYS B 1 27 ? 26.499 24.719 2.755 1.00 60.61 25 LYS B CA 1
ATOM 2596 C C . LYS B 1 27 ? 27.291 23.783 3.668 1.00 56.68 25 LYS B C 1
ATOM 2597 O O . LYS B 1 27 ? 28.301 24.189 4.244 1.00 56.64 25 LYS B O 1
ATOM 2616 N N . TRP B 1 28 ? 26.837 22.538 3.809 1.00 53.37 26 TRP B N 1
ATOM 2617 C CA . TRP B 1 28 ? 27.457 21.604 4.752 1.00 48.40 26 TRP B CA 1
ATOM 2618 C C . TRP B 1 28 ? 28.177 20.458 4.063 1.00 44.86 26 TRP B C 1
ATOM 2619 O O . TRP B 1 28 ? 27.588 19.704 3.292 1.00 45.10 26 TRP B O 1
ATOM 2640 N N . ALA B 1 29 ? 29.461 20.338 4.364 1.00 41.95 27 ALA B N 1
ATOM 2641 C CA . ALA B 1 29 ? 30.243 19.175 3.996 1.00 40.76 27 ALA B CA 1
ATOM 2642 C C . ALA B 1 29 ? 29.719 17.940 4.714 1.00 39.29 27 ALA B C 1
ATOM 2643 O O . ALA B 1 29 ? 29.200 18.026 5.823 1.00 37.49 27 ALA B O 1
ATOM 2650 N N . HIS B 1 30 ? 29.862 16.787 4.078 1.00 40.29 28 HIS B N 1
ATOM 2651 C CA . HIS B 1 30 ? 29.542 15.529 4.730 1.00 39.59 28 HIS B CA 1
ATOM 2652 C C . HIS B 1 30 ? 30.814 15.033 5.391 1.00 39.69 28 HIS B C 1
ATOM 2653 O O . HIS B 1 30 ? 31.784 14.707 4.684 1.00 37.51 28 HIS B O 1
ATOM 2667 N N . ILE B 1 31 ? 30.790 15.000 6.725 1.00 38.32 29 ILE B N 1
ATOM 2668 C CA . ILE B 1 31 ? 31.962 14.702 7.547 1.00 38.64 29 ILE B CA 1
ATOM 2669 C C . ILE B 1 31 ? 31.684 13.545 8.499 1.00 37.52 29 ILE B C 1
ATOM 2670 O O . ILE B 1 31 ? 30.577 13.401 9.028 1.00 37.93 29 ILE B O 1
ATOM 2686 N N . ILE B 1 32 ? 32.700 12.708 8.672 1.00 36.38 30 ILE B N 1
ATOM 2687 C CA . ILE B 1 32 ? 32.644 11.578 9.575 1.00 37.68 30 ILE B CA 1
ATOM 2688 C C . ILE B 1 32 ? 33.569 11.869 10.756 1.00 37.63 30 ILE B C 1
ATOM 2689 O O . ILE B 1 32 ? 34.754 12.144 10.558 1.00 38.07 30 ILE B O 1
ATOM 2705 N N . VAL B 1 33 ? 33.012 11.816 11.964 1.00 37.26 31 VAL B N 1
ATOM 2706 C CA . VAL B 1 33 ? 33.769 11.990 13.203 1.00 37.24 31 VAL B CA 1
ATOM 2707 C C . VAL B 1 33 ? 33.911 10.620 13.834 1.00 35.98 31 VAL B C 1
ATOM 2708 O O . VAL B 1 33 ? 32.922 9.890 13.950 1.00 37.09 31 VAL B O 1
ATOM 2721 N N . LYS B 1 34 ? 35.138 10.256 14.206 1.00 34.53 32 LYS B N 1
ATOM 2722 C CA . LYS B 1 34 ? 35.374 8.989 14.865 1.00 36.57 32 LYS B CA 1
ATOM 2723 C C . LYS B 1 34 ? 36.047 9.238 16.214 1.00 36.04 32 LYS B C 1
ATOM 2724 O O . LYS B 1 34 ? 37.039 9.958 16.300 1.00 35.72 32 LYS B O 1
ATOM 2743 N N . HIS B 1 35 ? 35.458 8.645 17.244 1.00 36.41 33 HIS B N 1
ATOM 2744 C CA . HIS B 1 35 ? 35.978 8.668 18.611 1.00 36.28 33 HIS B CA 1
ATOM 2745 C C . HIS B 1 35 ? 36.332 7.243 18.972 1.00 37.78 33 HIS B C 1
ATOM 2746 O O . HIS B 1 35 ? 35.480 6.470 19.378 1.00 39.11 33 HIS B O 1
ATOM 2760 N N . GLU B 1 36 ? 37.587 6.872 18.761 1.00 38.60 34 GLU B N 1
ATOM 2761 C CA . GLU B 1 36 ? 37.995 5.488 18.900 1.00 43.07 34 GLU B CA 1
ATOM 2762 C C . GLU B 1 36 ? 38.675 5.264 20.240 1.00 44.08 34 GLU B C 1
ATOM 2763 O O . GLU B 1 36 ? 39.631 5.949 20.571 1.00 42.44 34 GLU B O 1
ATOM 2775 N N . LYS B 1 37 ? 38.197 4.284 20.995 1.00 47.62 35 LYS B N 1
ATOM 2776 C CA . LYS B 1 37 ? 38.730 4.037 22.325 1.00 50.74 35 LYS B CA 1
ATOM 2777 C C . LYS B 1 37 ? 40.068 3.303 22.248 1.00 51.42 35 LYS B C 1
ATOM 2778 O O . LYS B 1 37 ? 40.161 2.213 21.684 1.00 55.14 35 LYS B O 1
ATOM 2797 N N . ILE B 1 38 ? 41.105 3.930 22.795 1.00 48.72 36 ILE B N 1
ATOM 2798 C CA . ILE B 1 38 ? 42.429 3.326 22.877 1.00 50.79 36 ILE B CA 1
ATOM 2799 C C . ILE B 1 38 ? 42.542 2.552 24.182 1.00 55.16 36 ILE B C 1
ATOM 2800 O O . ILE B 1 38 ? 42.914 1.380 24.208 1.00 58.85 36 ILE B O 1
ATOM 2816 N N . SER B 1 39 ? 42.227 3.242 25.268 1.00 54.72 37 SER B N 1
ATOM 2817 C CA . SER B 1 39 ? 42.286 2.677 26.614 1.00 59.40 37 SER B CA 1
ATOM 2818 C C . SER B 1 39 ? 41.110 3.216 27.399 1.00 61.23 37 SER B C 1
ATOM 2819 O O . SER B 1 39 ? 40.356 4.030 26.890 1.00 57.13 37 SER B O 1
ATOM 2827 N N . GLU B 1 40 ? 40.948 2.788 28.644 1.00 55.44 38 GLU B N 1
ATOM 2828 C CA . GLU B 1 40 ? 39.945 3.422 29.486 1.00 60.40 38 GLU B CA 1
ATOM 2829 C C . GLU B 1 40 ? 40.258 4.914 29.549 1.00 53.43 38 GLU B C 1
ATOM 2830 O O . GLU B 1 40 ? 41.403 5.310 29.776 1.00 53.43 38 GLU B O 1
ATOM 2842 N N . TYR B 1 41 ? 39.250 5.735 29.286 1.00 48.74 39 TYR B N 1
ATOM 2843 C CA . TYR B 1 41 ? 39.386 7.187 29.374 1.00 46.31 39 TYR B CA 1
ATOM 2844 C C . TYR B 1 41 ? 40.439 7.761 28.407 1.00 44.17 39 TYR B C 1
ATOM 2845 O O . TYR B 1 41 ? 40.962 8.854 28.634 1.00 44.51 39 TYR B O 1
ATOM 2863 N N . LYS B 1 42 ? 40.725 7.039 27.324 1.00 41.30 40 LYS B N 1
ATOM 2864 C CA . LYS B 1 42 ? 41.659 7.521 26.308 1.00 38.92 40 LYS B CA 1
ATOM 2865 C C . LYS B 1 42 ? 41.118 7.271 24.892 1.00 36.65 40 LYS B C 1
ATOM 2866 O O . LYS B 1 42 ? 40.870 6.143 24.524 1.00 40.37 40 LYS B O 1
ATOM 2885 N N . TYR B 1 43 ? 40.955 8.328 24.114 1.00 34.80 41 TYR B N 1
ATOM 2886 C CA . TYR B 1 43 ? 40.365 8.210 22.776 1.00 35.56 41 TYR B CA 1
ATOM 2887 C C . TYR B 1 43 ? 41.197 8.881 21.700 1.00 37.86 41 TYR B C 1
ATOM 2888 O O . TYR B 1 43 ? 41.762 9.950 21.899 1.00 38.42 41 TYR B O 1
ATOM 2906 N N . HIS B 1 44 ? 41.166 8.311 20.522 1.00 38.48 42 HIS B N 1
ATOM 2907 C CA . HIS B 1 44 ? 41.746 8.925 19.362 1.00 40.58 42 HIS B CA 1
ATOM 2908 C C . HIS B 1 44 ? 40.571 9.528 18.605 1.00 37.79 42 HIS B C 1
ATOM 2909 O O . HIS B 1 44 ? 39.675 8.829 18.243 1.00 37.28 42 HIS B O 1
ATOM 2923 N N . THR B 1 45 ? 40.601 10.826 18.391 1.00 35.77 43 THR B N 1
ATOM 2924 C CA . THR B 1 45 ? 39.512 11.539 17.742 1.00 33.92 43 THR B CA 1
ATOM 2925 C C . THR B 1 45 ? 39.935 12.025 16.352 1.00 33.68 43 THR B C 1
ATOM 2926 O O . THR B 1 45 ? 41.084 12.406 16.128 1.00 33.75 43 THR B O 1
ATOM 2937 N N . SER B 1 46 ? 38.999 12.002 15.416 1.00 33.84 44 SER B N 1
ATOM 2938 C CA . SER B 1 46 ? 39.304 12.464 14.055 1.00 34.62 44 SER B CA 1
ATOM 2939 C C . SER B 1 46 ? 38.048 12.861 13.312 1.00 34.75 44 SER B C 1
ATOM 2940 O O . SER B 1 46 ? 36.967 12.356 13.588 1.00 33.32 44 SER B O 1
ATOM 2948 N N . SER B 1 47 ? 38.229 13.818 12.415 1.00 36.51 45 SER B N 1
ATOM 2949 C CA . SER B 1 47 ? 37.195 14.280 11.506 1.00 36.70 45 SER B CA 1
ATOM 2950 C C . SER B 1 47 ? 37.735 14.176 10.087 1.00 35.18 45 SER B C 1
ATOM 2951 O O . SER B 1 47 ? 38.867 14.556 9.822 1.00 35.18 45 SER B O 1
ATOM 2959 N N . ARG B 1 48 ? 36.912 13.671 9.180 1.00 34.86 46 ARG B N 1
ATOM 2960 C CA . ARG B 1 48 ? 37.317 13.551 7.779 1.00 36.78 46 ARG B CA 1
ATOM 2961 C C . ARG B 1 48 ? 36.145 13.793 6.847 1.00 35.32 46 ARG B C 1
ATOM 2962 O O . ARG B 1 48 ? 35.017 13.463 7.174 1.00 36.08 46 ARG B O 1
ATOM 2983 N N . TYR B 1 49 ? 36.415 14.341 5.664 1.00 36.68 47 TYR B N 1
ATOM 2984 C CA . TYR B 1 49 ? 35.402 14.356 4.621 1.00 38.31 47 TYR B CA 1
ATOM 2985 C C . TYR B 1 49 ? 35.121 12.900 4.269 1.00 39.11 47 TYR B C 1
ATOM 2986 O O . TYR B 1 49 ? 36.041 12.086 4.209 1.00 38.06 47 TYR B O 1
ATOM 3004 N N . SER B 1 50 ? 33.860 12.553 4.050 1.00 40.91 48 SER B N 1
ATOM 3005 C CA . SER B 1 50 ? 33.507 11.137 3.955 1.00 42.04 48 SER B CA 1
ATOM 3006 C C . SER B 1 50 ? 34.105 10.449 2.725 1.00 44.52 48 SER B C 1
ATOM 3007 O O . SER B 1 50 ? 34.236 9.228 2.712 1.00 47.32 48 SER B O 1
ATOM 3015 N N . TYR B 1 51 ? 34.499 11.214 1.704 1.00 43.56 49 TYR B N 1
ATOM 3016 C CA . TYR B 1 51 ? 35.151 10.621 0.531 1.00 47.05 49 TYR B CA 1
ATOM 3017 C C . TYR B 1 51 ? 36.672 10.503 0.698 1.00 50.11 49 TYR B C 1
ATOM 3018 O O . TYR B 1 51 ? 37.355 10.036 -0.203 1.00 53.57 49 TYR B O 1
ATOM 3036 N N . MET B 1 52 ? 37.196 10.905 1.854 1.00 49.98 50 MET B N 1
ATOM 3037 C CA . MET B 1 52 ? 38.637 10.817 2.111 1.00 56.25 50 MET B CA 1
ATOM 3038 C C . MET B 1 52 ? 38.933 9.745 3.141 1.00 58.03 50 MET B C 1
ATOM 3039 O O . MET B 1 52 ? 38.145 9.535 4.058 1.00 55.16 50 MET B O 1
ATOM 3053 N N . ASP B 1 53 ? 40.072 9.074 3.002 1.00 63.60 51 ASP B N 1
ATOM 3054 C CA . ASP B 1 53 ? 40.546 8.194 4.072 1.00 66.35 51 ASP B CA 1
ATOM 3055 C C . ASP B 1 53 ? 41.279 8.976 5.167 1.00 62.04 51 ASP B C 1
ATOM 3056 O O . ASP B 1 53 ? 41.142 8.675 6.358 1.00 59.95 51 ASP B O 1
ATOM 3065 N N . LYS B 1 54 ? 42.041 9.990 4.779 1.00 60.47 52 LYS B N 1
ATOM 3066 C CA . LYS B 1 54 ? 42.836 10.731 5.756 1.00 57.97 52 LYS B CA 1
ATOM 3067 C C . LYS B 1 54 ? 42.033 11.856 6.416 1.00 51.24 52 LYS B C 1
ATOM 3068 O O . LYS B 1 54 ? 41.456 12.691 5.739 1.00 50.86 52 LYS B O 1
ATOM 3087 N N . PRO B 1 55 ? 42.009 11.893 7.758 1.00 46.84 53 PRO B N 1
ATOM 3088 C CA . PRO B 1 55 ? 41.315 13.004 8.417 1.00 42.24 53 PRO B CA 1
ATOM 3089 C C . PRO B 1 55 ? 42.007 14.341 8.184 1.00 42.79 53 PRO B C 1
ATOM 3090 O O . PRO B 1 55 ? 43.202 14.367 7.903 1.00 45.95 53 PRO B O 1
ATOM 3101 N N . TYR B 1 56 ? 41.251 15.430 8.272 1.00 42.69 54 TYR B N 1
ATOM 3102 C CA . TYR B 1 56 ? 41.826 16.765 8.199 1.00 48.14 54 TYR B CA 1
ATOM 3103 C C . TYR B 1 56 ? 42.140 17.298 9.587 1.00 47.68 54 TYR B C 1
ATOM 3104 O O . TYR B 1 56 ? 42.863 18.286 9.732 1.00 49.57 54 TYR B O 1
ATOM 3122 N N . ARG B 1 57 ? 41.606 16.600 10.587 1.00 45.69 55 ARG B N 1
ATOM 3123 C CA . ARG B 1 57 ? 41.619 17.017 11.984 1.00 47.83 55 ARG B CA 1
ATOM 3124 C C . ARG B 1 57 ? 41.777 15.747 12.804 1.00 42.99 55 ARG B C 1
ATOM 3125 O O . ARG B 1 57 ? 41.028 14.784 12.615 1.00 41.54 55 ARG B O 1
ATOM 3146 N N . GLU B 1 58 ? 42.746 15.725 13.710 1.00 41.78 56 GLU B N 1
ATOM 3147 C CA . GLU B 1 58 ? 43.136 14.461 14.317 1.00 41.64 56 GLU B CA 1
ATOM 3148 C C . GLU B 1 58 ? 43.938 14.6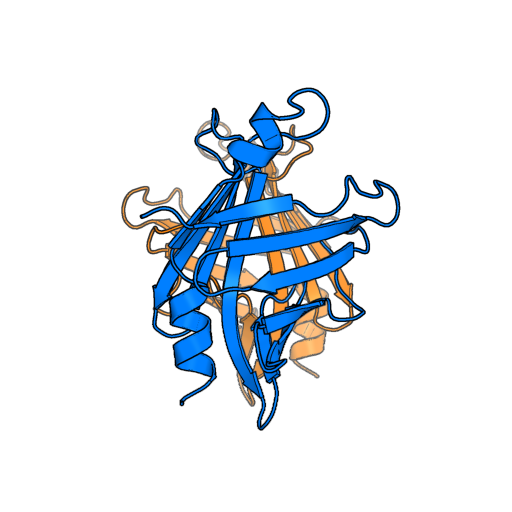44 15.613 1.00 40.20 56 GLU B C 1
ATOM 3149 O O . GLU B 1 58 ? 44.924 15.363 15.617 1.00 41.62 56 GLU B O 1
ATOM 3161 N N . GLN B 1 59 ? 43.530 13.989 16.700 1.00 38.28 57 GLN B N 1
ATOM 3162 C CA . GLN B 1 59 ? 44.298 14.074 17.953 1.00 40.43 57 GLN B CA 1
ATOM 3163 C C . GLN B 1 59 ? 43.879 13.012 18.957 1.00 38.67 57 GLN B C 1
ATOM 3164 O O . GLN B 1 59 ? 42.871 12.353 18.783 1.00 37.45 57 GLN B O 1
ATOM 3178 N N . THR B 1 60 ? 44.650 12.864 20.031 1.00 36.82 58 THR B N 1
ATOM 3179 C CA . THR B 1 60 ? 44.323 11.893 21.059 1.00 36.96 58 THR B CA 1
ATOM 3180 C C . THR B 1 60 ? 43.933 12.680 22.316 1.00 34.97 58 THR B C 1
ATOM 3181 O O . THR B 1 60 ? 44.514 13.729 22.601 1.00 33.77 58 THR B O 1
ATOM 3192 N N . VAL B 1 61 ? 42.909 12.205 23.013 1.00 32.93 59 VAL B N 1
ATOM 3193 C CA . VAL B 1 61 ? 42.402 12.914 24.181 1.00 34.95 59 VAL B CA 1
ATOM 3194 C C . VAL B 1 61 ? 42.351 12.000 25.401 1.00 36.19 59 VAL B C 1
ATOM 3195 O O . VAL B 1 61 ? 42.139 10.788 25.296 1.00 35.91 59 VAL B O 1
ATOM 3208 N N . ASP B 1 62 ? 42.580 12.603 26.567 1.00 37.19 60 ASP B N 1
ATOM 3209 C CA . ASP B 1 62 ? 42.348 11.954 27.838 1.00 37.67 60 ASP B CA 1
ATOM 3210 C C . ASP B 1 62 ? 40.996 12.425 28.366 1.00 38.20 60 ASP B C 1
ATOM 3211 O O . ASP B 1 62 ? 40.709 13.614 28.316 1.00 37.24 60 ASP B O 1
ATOM 3220 N N . ILE B 1 63 ? 40.188 11.512 28.908 1.00 39.59 61 ILE B N 1
ATOM 3221 C CA . ILE B 1 63 ? 38.930 11.893 29.543 1.00 39.43 61 ILE B CA 1
ATOM 3222 C C . ILE B 1 63 ? 39.172 11.9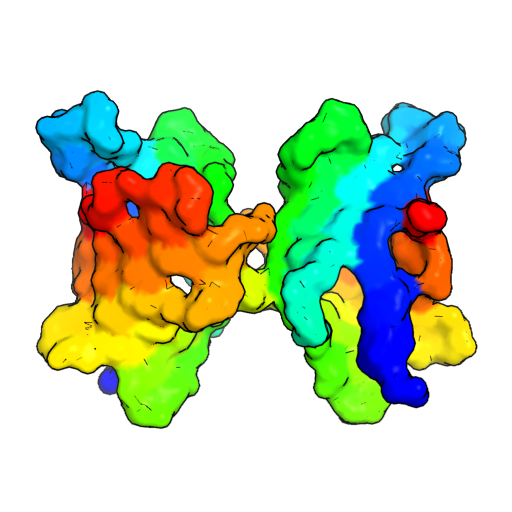53 31.054 1.00 38.83 61 ILE B C 1
ATOM 3223 O O . ILE B 1 63 ? 39.562 10.955 31.656 1.00 38.32 61 ILE B O 1
ATOM 3239 N N . GLU B 1 64 ? 38.959 13.136 31.619 1.00 39.39 62 GLU B N 1
ATOM 3240 C CA . GLU B 1 64 ? 39.219 13.411 33.036 1.00 45.23 62 GLU B CA 1
ATOM 3241 C C . GLU B 1 64 ? 37.919 13.788 33.736 1.00 45.94 62 GLU B C 1
ATOM 3242 O O . GLU B 1 64 ? 37.045 14.423 33.154 1.00 45.92 62 GLU B O 1
ATOM 3254 N N . TYR B 1 65 ? 37.806 13.413 35.002 1.00 47.46 63 TYR B N 1
ATOM 3255 C CA . TYR B 1 65 ? 36.659 13.786 35.797 1.00 49.28 63 TYR B CA 1
ATOM 3256 C C . TYR B 1 65 ? 37.101 14.798 36.838 1.00 51.62 63 TYR B C 1
ATOM 3257 O O . TYR B 1 65 ? 38.106 14.592 37.520 1.00 51.78 63 TYR B O 1
ATOM 3275 N N . VAL B 1 66 ? 36.374 15.907 36.926 1.00 52.42 64 VAL B N 1
ATOM 3276 C CA . VAL B 1 66 ? 36.609 16.902 37.966 1.00 54.47 64 VAL B CA 1
ATOM 3277 C C . VAL B 1 66 ? 35.364 16.992 38.818 1.00 56.63 64 VAL B C 1
ATOM 3278 O O . VAL B 1 66 ? 34.333 17.461 38.357 1.00 57.75 64 VAL B O 1
ATOM 3291 N N . CYS B 1 67 ? 35.456 16.544 40.068 1.00 57.82 65 CYS B N 1
ATOM 3292 C CA . CYS B 1 67 ? 34.286 16.479 40.924 1.00 60.14 65 CYS B CA 1
ATOM 3293 C C . CYS B 1 67 ? 33.747 17.877 41.224 1.00 62.71 65 CYS B C 1
ATOM 3294 O O . CYS B 1 67 ? 34.519 18.813 41.397 1.00 65.55 65 CYS B O 1
ATOM 3302 N N . PRO B 1 68 ? 32.418 18.024 41.302 1.00 63.63 66 PRO B N 1
ATOM 3303 C CA . PRO B 1 68 ? 31.357 17.039 41.079 1.00 66.62 66 PRO B CA 1
ATOM 3304 C C . PRO B 1 68 ? 30.786 17.081 39.660 1.00 66.70 66 PRO B C 1
ATOM 3305 O O . PRO B 1 68 ? 30.230 16.090 39.185 1.00 70.52 66 PRO B O 1
ATOM 3316 N N . GLU B 1 69 ? 30.928 18.224 39.003 1.00 63.89 67 GLU B N 1
ATOM 3317 C CA . GLU B 1 69 ? 30.088 18.530 37.854 1.00 65.33 67 GLU B CA 1
ATOM 3318 C C . GLU B 1 69 ? 30.726 18.277 36.496 1.00 61.21 67 GLU B C 1
ATOM 3319 O O . GLU B 1 69 ? 30.012 18.232 35.505 1.00 61.33 67 GLU B O 1
ATOM 3331 N N . LEU B 1 70 ? 32.044 18.115 36.426 1.00 56.89 68 LEU B N 1
ATOM 3332 C CA . LEU B 1 70 ? 32.723 18.317 35.141 1.00 52.06 68 LEU B CA 1
ATOM 3333 C C . LEU B 1 70 ? 33.382 17.098 34.505 1.00 47.82 68 LEU B C 1
ATOM 3334 O O . LEU B 1 70 ? 33.985 16.270 35.172 1.00 47.98 68 LEU B O 1
ATOM 3350 N N . ILE B 1 71 ? 33.279 17.028 33.179 1.00 44.11 69 ILE B N 1
ATOM 3351 C CA . ILE B 1 71 ? 34.045 16.082 32.394 1.00 42.01 69 ILE B CA 1
ATOM 3352 C C . ILE B 1 71 ? 34.909 16.913 31.474 1.00 38.95 69 ILE B C 1
ATOM 3353 O O . ILE B 1 71 ? 34.395 17.768 30.753 1.00 40.06 69 ILE B O 1
ATOM 3369 N N . ILE B 1 72 ? 36.209 16.667 31.515 1.00 38.61 70 ILE B N 1
ATOM 3370 C CA . ILE B 1 72 ? 37.153 17.360 30.637 1.00 38.73 70 ILE B CA 1
ATOM 3371 C C . ILE B 1 72 ? 37.643 16.413 29.539 1.00 38.74 70 ILE B C 1
ATOM 3372 O O . ILE B 1 72 ? 38.168 15.343 29.832 1.00 39.38 70 ILE B O 1
ATOM 3388 N N . VAL B 1 73 ? 37.454 16.806 28.276 1.00 35.80 71 VAL B N 1
ATOM 3389 C CA . VAL B 1 73 ? 38.098 16.114 27.166 1.00 36.32 71 VAL B CA 1
ATOM 3390 C C . VAL B 1 73 ? 39.391 16.862 26.925 1.00 35.97 71 VAL B C 1
ATOM 3391 O O . VAL B 1 73 ? 39.392 17.958 26.362 1.00 37.54 71 VAL B O 1
ATOM 3404 N N . HIS B 1 74 ? 40.484 16.258 27.374 1.00 34.61 72 HIS B N 1
ATOM 3405 C CA . HIS B 1 74 ? 41.759 16.943 27.469 1.00 34.60 72 HIS B CA 1
ATOM 3406 C C . HIS B 1 74 ? 42.705 16.707 26.306 1.00 34.21 72 HIS B C 1
ATOM 3407 O O . HIS B 1 74 ? 42.973 15.579 25.937 1.00 33.58 72 HIS B O 1
ATOM 3421 N N . ASN B 1 75 ? 43.239 17.807 25.809 1.00 34.33 73 ASN B N 1
ATOM 3422 C CA . ASN B 1 75 ? 44.412 17.808 24.946 1.00 34.73 73 ASN B CA 1
ATOM 3423 C C . ASN B 1 75 ? 45.159 19.098 25.217 1.00 35.94 73 ASN B C 1
ATOM 3424 O O . ASN B 1 75 ? 44.535 20.126 25.460 1.00 36.67 73 ASN B O 1
ATOM 3435 N N . PRO B 1 76 ? 46.499 19.067 25.193 1.00 35.25 74 PRO B N 1
ATOM 3436 C CA . PRO B 1 76 ? 47.192 20.309 25.519 1.00 35.43 74 PRO B CA 1
ATOM 3437 C C . PRO B 1 76 ? 46.852 21.475 24.604 1.00 34.94 74 PRO B C 1
ATOM 3438 O O . PRO B 1 76 ? 47.000 22.620 25.035 1.00 34.17 74 PRO B O 1
ATOM 3449 N N . ALA B 1 77 ? 46.401 21.203 23.378 1.00 35.82 75 ALA B N 1
ATOM 3450 C CA . ALA B 1 77 ? 46.017 22.276 22.481 1.00 38.87 75 ALA B CA 1
ATOM 3451 C C . ALA B 1 77 ? 44.762 22.984 22.966 1.00 39.58 75 ALA B C 1
ATOM 3452 O O . ALA B 1 77 ? 44.657 24.213 22.873 1.00 41.45 75 ALA B O 1
ATOM 3459 N N . CYS B 1 78 ? 43.815 22.210 23.494 1.00 38.51 76 CYS B N 1
ATOM 3460 C CA . CYS B 1 78 ? 42.494 22.749 23.821 1.00 40.35 76 CYS B CA 1
ATOM 3461 C C . CYS B 1 78 ? 41.651 21.741 24.596 1.00 38.32 76 CYS B C 1
ATOM 3462 O O . CYS B 1 78 ? 41.217 20.719 24.054 1.00 39.99 76 CYS B O 1
ATOM 3469 N N . ASP B 1 79 ? 41.433 22.032 25.871 1.00 36.38 77 ASP B N 1
ATOM 3470 C CA . ASP B 1 79 ? 40.510 21.261 26.693 1.00 34.79 77 ASP B CA 1
ATOM 3471 C C . ASP B 1 79 ? 39.078 21.673 26.406 1.00 36.82 77 ASP B C 1
ATOM 3472 O O . ASP B 1 79 ? 38.780 22.864 26.295 1.00 38.19 77 ASP B O 1
ATOM 3481 N N . ILE B 1 80 ? 38.190 20.692 26.310 1.00 37.19 78 ILE B N 1
ATOM 3482 C CA . ILE B 1 80 ? 36.765 20.973 26.207 1.00 39.38 78 ILE B CA 1
ATOM 3483 C C . ILE B 1 80 ? 36.143 20.526 27.512 1.00 40.09 78 ILE B C 1
ATOM 3484 O O . ILE B 1 80 ? 36.284 19.366 27.888 1.00 40.59 78 ILE B O 1
ATOM 3500 N N . ILE B 1 81 ? 35.456 21.440 28.182 1.00 40.57 79 ILE B N 1
ATOM 3501 C CA . ILE B 1 81 ? 34.915 21.156 29.519 1.00 41.08 79 ILE B CA 1
ATOM 3502 C C . ILE B 1 81 ? 33.408 20.956 29.432 1.00 40.85 79 ILE B C 1
ATOM 3503 O O . ILE B 1 81 ? 32.678 21.861 29.029 1.00 40.51 79 ILE B O 1
ATOM 3519 N N . PHE B 1 82 ? 32.965 19.754 29.781 1.00 40.09 80 PHE B N 1
ATOM 3520 C CA . PHE B 1 82 ? 31.547 19.394 29.726 1.00 39.96 80 PHE B CA 1
ATOM 3521 C C . PHE B 1 82 ? 30.862 19.440 31.091 1.00 42.77 80 PHE B C 1
ATOM 3522 O O . PHE B 1 82 ? 31.443 19.031 32.089 1.00 41.81 80 PHE B O 1
ATOM 3539 N N . LYS B 1 83 ? 29.624 19.930 31.108 1.00 44.52 81 LYS B N 1
ATOM 3540 C CA . LYS B 1 83 ? 28.741 19.851 32.285 1.00 48.55 81 LYS B CA 1
ATOM 3541 C C . LYS B 1 83 ? 27.500 19.039 31.918 1.00 49.54 81 LYS B C 1
ATOM 3542 O O . LYS B 1 83 ? 27.008 19.145 30.802 1.00 48.11 81 LYS B O 1
ATOM 3561 N N . TRP B 1 84 ? 27.000 18.230 32.847 1.00 53.21 82 TRP B N 1
ATOM 3562 C CA . TRP B 1 84 ? 25.738 17.510 32.653 1.00 57.78 82 TRP B CA 1
ATOM 3563 C C . TRP B 1 84 ? 24.581 18.469 32.913 1.00 58.46 82 TRP B C 1
ATOM 3564 O O . TRP B 1 84 ? 24.532 19.106 33.964 1.00 62.18 82 TRP B O 1
ATOM 3585 N N . THR B 1 85 ? 23.648 18.580 31.973 1.00 56.66 83 THR B N 1
ATOM 3586 C CA . THR B 1 85 ? 22.564 19.557 32.109 1.00 59.64 83 THR B CA 1
ATOM 3587 C C . THR B 1 85 ? 21.323 18.960 32.766 1.00 67.22 83 THR B C 1
ATOM 3588 O O . THR B 1 85 ? 20.555 19.658 33.417 1.00 68.82 83 THR B O 1
ATOM 3599 N N . GLY B 1 86 ? 21.143 17.662 32.575 1.00 71.87 84 GLY B N 1
ATOM 3600 C CA . GLY B 1 86 ? 19.957 16.958 33.001 1.00 77.56 84 GLY B CA 1
ATOM 3601 C C . GLY B 1 86 ? 19.431 16.182 31.813 1.00 78.39 84 GLY B C 1
ATOM 3602 O O . GLY B 1 86 ? 18.565 15.319 31.953 1.00 84.60 84 GLY B O 1
ATOM 3606 N N . ILE B 1 87 ? 19.961 16.507 30.638 1.00 73.19 85 ILE B N 1
ATOM 3607 C CA . ILE B 1 87 ? 19.494 15.956 29.370 1.00 73.41 85 ILE B CA 1
ATOM 3608 C C . ILE B 1 87 ? 20.670 15.573 28.464 1.00 68.44 85 ILE B C 1
ATOM 3609 O O . ILE B 1 87 ? 20.626 14.576 27.734 1.00 69.09 85 ILE B O 1
ATOM 3625 N N . TYR B 1 88 ? 21.721 16.378 28.502 1.00 64.05 86 TYR B N 1
ATOM 3626 C CA . TYR B 1 88 ? 22.897 16.108 27.687 1.00 59.30 86 TYR B CA 1
ATOM 3627 C C . TYR B 1 88 ? 24.132 16.748 28.302 1.00 54.13 86 TYR B C 1
ATOM 3628 O O . TYR B 1 88 ? 24.036 17.478 29.295 1.00 55.87 86 TYR B O 1
ATOM 3646 N N . PHE B 1 89 ? 25.290 16.447 27.723 1.00 48.43 87 PHE B N 1
ATOM 3647 C CA . PHE B 1 89 ? 26.532 17.069 28.133 1.00 45.30 87 PHE B CA 1
ATOM 3648 C C . PHE B 1 89 ? 26.780 18.303 27.284 1.00 46.65 87 PHE B C 1
ATOM 3649 O O . PHE B 1 89 ? 26.814 18.221 26.058 1.00 47.85 87 PHE B O 1
ATOM 3666 N N . GLU B 1 90 ? 26.924 19.442 27.943 1.00 43.97 88 GLU B N 1
ATOM 3667 C CA . GLU B 1 90 ? 27.185 20.698 27.268 1.00 45.80 88 GLU B CA 1
ATOM 3668 C C . GLU B 1 90 ? 28.650 21.056 27.441 1.00 43.37 88 GLU B C 1
ATOM 3669 O O . GLU B 1 90 ? 29.140 21.123 28.562 1.00 42.89 88 GLU B O 1
ATOM 3681 N N . GLY B 1 91 ? 29.340 21.296 26.335 1.00 40.72 89 GLY B N 1
ATOM 3682 C CA . GLY B 1 91 ? 30.781 21.490 26.363 1.00 38.46 89 GLY B CA 1
ATOM 3683 C C . GLY B 1 91 ? 31.223 22.814 25.775 1.00 38.35 89 GLY B C 1
ATOM 3684 O O . GLY B 1 91 ? 30.634 23.305 24.807 1.00 37.63 89 GLY B O 1
ATOM 3688 N N . GLU B 1 92 ? 32.278 23.382 26.361 1.00 39.50 90 GLU B N 1
ATOM 3689 C CA . GLU B 1 92 ? 32.834 24.654 25.920 1.00 42.22 90 GLU B CA 1
ATOM 3690 C C . GLU B 1 92 ? 34.337 24.591 26.078 1.00 40.67 90 GLU B C 1
ATOM 3691 O O . GLU B 1 92 ? 34.847 24.047 27.068 1.00 40.42 90 GLU B O 1
ATOM 3703 N N . SER B 1 93 ? 35.041 25.170 25.109 1.00 39.61 91 SER B N 1
ATOM 3704 C CA . SER B 1 93 ? 36.500 25.211 25.135 1.00 38.93 91 SER B CA 1
ATOM 3705 C C . SER B 1 93 ? 37.024 26.055 26.289 1.00 40.78 91 SER B C 1
ATOM 3706 O O . SER B 1 93 ? 36.418 27.050 26.680 1.00 41.54 91 SER B O 1
ATOM 3714 N N . GLU B 1 94 ? 38.172 25.662 26.824 1.00 42.17 92 GLU B N 1
ATOM 3715 C CA . GLU B 1 94 ? 38.894 26.521 27.740 1.00 43.85 92 GLU B CA 1
ATOM 3716 C C . GLU B 1 94 ? 39.256 27.819 27.022 1.00 44.46 92 GLU B C 1
ATOM 3717 O O . GLU B 1 94 ? 39.319 27.849 25.787 1.00 44.89 92 GLU B O 1
ATOM 3729 N N . PRO B 1 95 ? 39.502 28.894 27.783 1.00 45.81 93 PRO B N 1
ATOM 3730 C CA . PRO B 1 95 ? 39.902 30.179 27.195 1.00 48.68 93 PRO B CA 1
ATOM 3731 C C . PRO B 1 95 ? 41.142 30.134 26.285 1.00 51.64 93 PRO B C 1
ATOM 3732 O O . PRO B 1 95 ? 41.163 30.857 25.287 1.00 50.87 93 PRO B O 1
ATOM 3743 N N . ASP B 1 96 ? 42.144 29.320 26.622 1.00 56.63 94 ASP B N 1
ATOM 3744 C CA . ASP B 1 96 ? 43.416 29.300 25.877 1.00 61.14 94 ASP B CA 1
ATOM 3745 C C . ASP B 1 96 ? 43.396 28.380 24.647 1.00 58.66 94 ASP B C 1
ATOM 3746 O O . ASP B 1 96 ? 44.436 28.030 24.093 1.00 62.66 94 ASP B O 1
ATOM 3755 N N . CYS B 1 97 ? 42.202 28.019 24.211 1.00 51.64 95 CYS B N 1
ATOM 3756 C CA . CYS B 1 97 ? 42.021 27.088 23.116 1.00 47.43 95 CYS B CA 1
ATOM 3757 C C . CYS B 1 97 ? 42.661 27.599 21.822 1.00 47.78 95 CYS B C 1
ATOM 3758 O O . CYS B 1 97 ? 42.393 28.724 21.402 1.00 46.78 95 CYS B O 1
ATOM 3765 N N . GLN B 1 98 ? 43.529 26.779 21.225 1.00 51.68 96 GLN B N 1
ATOM 3766 C CA . GLN B 1 98 ? 44.121 27.061 19.919 1.00 58.56 96 GLN B CA 1
ATOM 3767 C C . GLN B 1 98 ? 44.258 25.779 19.101 1.00 63.77 96 GLN B C 1
ATOM 3768 O O . GLN B 1 98 ? 44.546 24.720 19.647 1.00 61.15 96 GLN B O 1
ATOM 3782 N N . TRP B 1 99 ? 44.068 25.878 17.790 1.00 71.82 97 TRP B N 1
ATOM 3783 C CA . TRP B 1 99 ? 44.228 24.722 16.916 1.00 79.22 97 TRP B CA 1
ATOM 3784 C C . TRP B 1 99 ? 45.706 24.598 16.538 1.00 80.44 97 TRP B C 1
ATOM 3785 O O . TRP B 1 99 ? 46.438 23.794 17.127 1.00 85.53 97 TRP B O 1
ATOM 3806 N N . ASN B 1 100 ? 46.141 25.403 15.574 1.00 75.96 98 ASN B N 1
ATOM 3807 C CA . ASN B 1 100 ? 47.556 25.476 15.206 1.00 78.10 98 ASN B CA 1
ATOM 3808 C C . ASN B 1 100 ? 48.020 26.929 15.068 1.00 79.61 98 ASN B C 1
ATOM 3809 O O . ASN B 1 100 ? 48.443 27.354 13.991 1.00 79.09 98 ASN B O 1
ATOM 3820 N N . GLY B 1 101 ? 47.933 27.688 16.159 1.00 83.14 99 GLY B N 1
ATOM 3821 C CA . GLY B 1 101 ? 48.360 29.079 16.163 1.00 87.85 99 GLY B CA 1
ATOM 3822 C C . GLY B 1 101 ? 47.214 30.077 16.076 1.00 83.25 99 GLY B C 1
ATOM 3823 O O . GLY B 1 101 ? 47.407 31.276 16.290 1.00 87.33 99 GLY B O 1
ATOM 3827 N N . GLN B 1 102 ? 46.021 29.583 15.757 1.00 74.42 100 GLN B N 1
ATOM 3828 C CA . GLN B 1 102 ? 44.829 30.426 15.669 1.00 68.45 100 GLN B CA 1
ATOM 3829 C C . GLN B 1 102 ? 43.970 30.237 16.920 1.00 57.75 100 GLN B C 1
ATOM 3830 O O . GLN B 1 102 ? 43.657 29.104 17.280 1.00 52.16 100 GLN B O 1
ATOM 3844 N N . PRO B 1 103 ? 43.600 31.339 17.594 1.00 56.59 101 PRO B N 1
ATOM 3845 C CA . PRO B 1 103 ? 42.644 31.206 18.698 1.00 54.26 101 PRO B CA 1
ATOM 3846 C C . PRO B 1 103 ? 41.323 30.613 18.219 1.00 53.69 101 PRO B C 1
ATOM 3847 O O . PRO B 1 103 ? 40.774 31.052 17.203 1.00 54.62 101 PRO B O 1
ATOM 3858 N N . LEU B 1 104 ? 40.835 29.620 18.954 1.00 52.53 102 LEU B N 1
ATOM 3859 C CA . LEU B 1 104 ? 39.640 28.870 18.587 1.00 53.31 102 LEU B CA 1
ATOM 3860 C C . LEU B 1 104 ? 38.614 28.955 19.707 1.00 49.88 102 LEU B C 1
ATOM 3861 O O . LEU B 1 104 ? 38.978 28.964 20.876 1.00 48.58 102 LEU B O 1
ATOM 3877 N N . ASP B 1 105 ? 37.339 29.047 19.343 1.00 50.24 103 ASP B N 1
ATOM 3878 C CA . ASP B 1 105 ? 36.251 28.900 20.300 1.00 51.35 103 ASP B CA 1
ATOM 3879 C C . ASP B 1 105 ? 35.448 27.677 19.878 1.00 48.98 103 ASP B C 1
ATOM 3880 O O . ASP B 1 105 ? 34.999 27.598 18.735 1.00 49.76 103 ASP B O 1
ATOM 3889 N N . SER B 1 106 ? 35.306 26.708 20.781 1.00 46.31 104 SER B N 1
ATOM 3890 C CA . SER B 1 106 ? 34.569 25.481 20.483 1.00 46.51 104 SER B CA 1
ATOM 3891 C C . SER B 1 106 ? 33.451 25.239 21.470 1.00 45.58 104 SER B C 1
ATOM 3892 O O . SER B 1 106 ? 33.591 25.493 22.675 1.00 46.82 104 SER B O 1
ATOM 3900 N N . LYS B 1 107 ? 32.345 24.742 20.940 1.00 43.35 105 LYS B N 1
ATOM 3901 C CA . LYS B 1 107 ? 31.231 24.275 21.748 1.00 43.46 105 LYS B CA 1
ATOM 3902 C C . LYS B 1 107 ? 30.817 22.911 21.241 1.00 43.36 105 LYS B C 1
ATOM 3903 O O . LYS B 1 107 ? 30.943 22.611 20.045 1.00 45.72 105 LYS B O 1
ATOM 3922 N N . ALA B 1 108 ? 30.309 22.084 22.142 1.00 41.86 106 ALA B N 1
ATOM 3923 C CA . ALA B 1 108 ? 29.824 20.777 21.746 1.00 42.21 106 ALA B CA 1
ATOM 3924 C C . ALA B 1 108 ? 28.634 20.366 22.614 1.00 43.38 106 ALA B C 1
ATOM 3925 O O . ALA B 1 108 ? 28.528 20.777 23.758 1.00 44.48 106 ALA B O 1
ATOM 3932 N N . ARG B 1 109 ? 27.723 19.606 22.024 1.00 44.48 107 ARG B N 1
ATOM 3933 C CA . ARG B 1 109 ? 26.671 18.944 22.766 1.00 46.28 107 ARG B CA 1
ATOM 3934 C C . ARG B 1 109 ? 26.751 17.455 22.481 1.00 45.82 107 ARG B C 1
ATOM 3935 O O . ARG B 1 109 ? 26.805 17.031 21.322 1.00 45.66 107 ARG B O 1
ATOM 3956 N N . LEU B 1 110 ? 26.767 16.676 23.556 1.00 42.32 108 LEU B N 1
ATOM 3957 C CA . LEU B 1 110 ? 26.834 15.222 23.479 1.00 44.05 108 LEU B CA 1
ATOM 3958 C C . LEU B 1 110 ? 25.561 14.592 24.024 1.00 43.60 108 LEU B C 1
ATOM 3959 O O . LEU B 1 110 ? 25.247 14.723 25.219 1.00 43.52 108 LEU B O 1
ATOM 3975 N N . TYR B 1 111 ? 24.839 13.908 23.140 1.00 44.08 109 TYR B N 1
ATOM 3976 C CA . TYR B 1 111 ? 23.604 13.211 23.473 1.00 44.73 109 TYR B CA 1
ATOM 3977 C C . TYR B 1 111 ? 23.877 11.725 23.418 1.00 44.15 109 TYR B C 1
ATOM 3978 O O . TYR B 1 111 ? 24.966 11.307 23.048 1.00 41.79 109 TYR B O 1
ATOM 3996 N N . ALA B 1 112 ? 22.882 10.928 23.775 1.00 47.06 110 ALA B N 1
ATOM 3997 C CA . ALA B 1 112 ? 23.022 9.477 23.748 1.00 51.18 110 ALA B CA 1
ATOM 3998 C C . ALA B 1 112 ? 23.329 8.938 22.344 1.00 54.71 110 ALA B C 1
ATOM 3999 O O . ALA B 1 112 ? 24.013 7.918 22.205 1.00 57.76 110 ALA B O 1
ATOM 4006 N N . ASP B 1 113 ? 22.846 9.625 21.309 1.00 55.01 111 ASP B N 1
ATOM 4007 C CA . ASP B 1 113 ? 23.043 9.155 19.933 1.00 56.41 111 ASP B CA 1
ATOM 4008 C C . ASP B 1 113 ? 23.350 10.270 18.929 1.00 52.72 111 ASP B C 1
ATOM 4009 O O . ASP B 1 113 ? 23.307 10.039 17.721 1.00 53.42 111 ASP B O 1
ATOM 4018 N N . GLU B 1 114 ? 23.670 11.465 19.425 1.00 47.97 112 GLU B N 1
ATOM 4019 C CA . GLU B 1 114 ? 24.124 12.566 18.569 1.00 46.60 112 GLU B CA 1
ATOM 4020 C C . GLU B 1 114 ? 25.253 13.359 19.230 1.00 44.12 112 GLU B C 1
ATOM 4021 O O . GLU B 1 114 ? 25.431 13.339 20.462 1.00 42.49 112 GLU B O 1
ATOM 4033 N N . TYR B 1 115 ? 25.989 14.069 18.386 1.00 44.46 113 TYR B N 1
ATOM 4034 C CA . TYR B 1 115 ? 27.105 14.900 18.789 1.00 43.97 113 TYR B CA 1
ATOM 4035 C C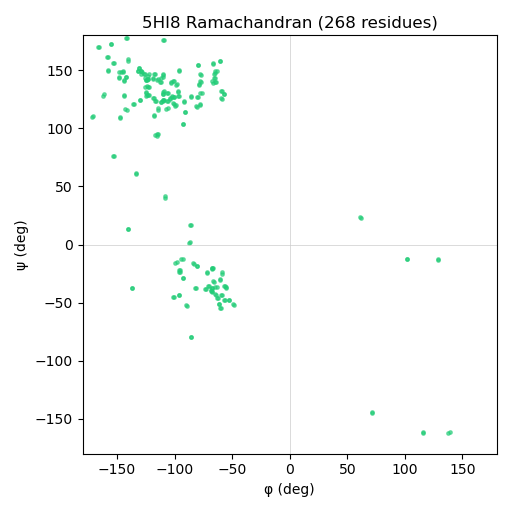 . TYR B 1 115 ? 27.085 16.141 17.912 1.00 44.91 113 TYR B C 1
ATOM 4036 O O . TYR B 1 115 ? 27.181 16.045 16.690 1.00 45.34 113 TYR B O 1
ATOM 4054 N N . HIS B 1 116 ? 26.889 17.297 18.535 1.00 44.03 114 HIS B N 1
ATOM 4055 C CA . HIS B 1 116 ? 26.791 18.559 17.816 1.00 44.47 114 HIS B CA 1
ATOM 4056 C C . HIS B 1 116 ? 28.016 19.385 18.121 1.00 42.30 114 HIS B C 1
ATOM 4057 O O . HIS B 1 116 ? 28.365 19.540 19.282 1.00 40.66 114 HIS B O 1
ATOM 4071 N N . THR B 1 117 ? 28.659 19.931 17.090 1.00 41.53 115 THR B N 1
ATOM 4072 C CA . THR B 1 117 ? 29.869 20.707 17.305 1.00 39.10 115 THR B CA 1
ATOM 4073 C C . THR B 1 117 ? 29.825 22.032 16.586 1.00 41.12 115 THR B C 1
ATOM 4074 O O . THR B 1 117 ? 29.195 22.190 15.524 1.00 42.83 115 THR B O 1
ATOM 4085 N N . TRP B 1 118 ? 30.553 22.970 17.171 1.00 39.96 116 TRP B N 1
ATOM 4086 C CA . TRP B 1 118 ? 30.520 24.367 16.793 1.00 46.40 116 TRP B CA 1
ATOM 4087 C C . TRP B 1 118 ? 31.917 24.921 17.029 1.00 45.59 116 TRP B C 1
ATOM 4088 O O . TRP B 1 118 ? 32.352 25.034 18.173 1.00 44.69 116 TRP B O 1
ATOM 4109 N N . ASP B 1 119 ? 32.632 25.214 15.946 1.00 45.90 117 ASP B N 1
ATOM 4110 C CA . ASP B 1 119 ? 34.013 25.671 16.039 1.00 46.02 117 ASP B CA 1
ATOM 4111 C C . ASP B 1 119 ? 34.184 26.993 15.311 1.00 44.38 117 ASP B C 1
ATOM 4112 O O . ASP B 1 119 ? 33.765 27.144 14.154 1.00 46.37 117 ASP B O 1
ATOM 4121 N N . VAL B 1 120 ? 34.804 27.950 15.987 1.00 61.77 118 VAL B N 1
ATOM 4122 C CA . VAL B 1 120 ? 34.989 29.281 15.436 1.00 62.99 118 VAL B CA 1
ATOM 4123 C C . VAL B 1 120 ? 36.433 29.722 15.573 1.00 67.05 118 VAL B C 1
ATOM 4124 O O . VAL B 1 120 ? 36.973 29.740 16.670 1.00 66.25 118 VAL B O 1
ATOM 4137 N N . GLY B 1 121 ? 37.047 30.081 14.449 1.00 71.74 119 GLY B N 1
ATOM 4138 C CA . GLY B 1 121 ? 38.400 30.604 14.441 1.00 76.24 119 GLY B CA 1
ATOM 4139 C C . GLY B 1 121 ? 38.419 32.123 14.427 1.00 77.63 119 GLY B C 1
ATOM 4140 O O . GLY B 1 121 ? 37.509 32.758 13.890 1.00 76.95 119 GLY B O 1
ATOM 4144 N N . TYR B 1 122 ? 39.457 32.706 15.021 1.00 79.60 120 TYR B N 1
ATOM 4145 C CA . TYR B 1 122 ? 39.603 34.159 15.098 1.00 81.22 120 TYR B CA 1
ATOM 4146 C C . TYR B 1 122 ? 39.488 34.812 13.721 1.00 89.98 120 TYR B C 1
ATOM 4147 O O . TYR B 1 122 ? 38.765 35.796 13.552 1.00 84.91 120 TYR B O 1
ATOM 4165 N N . TRP B 1 123 ? 40.213 34.262 12.748 1.00 101.90 121 TRP B N 1
ATOM 4166 C CA . TRP B 1 123 ? 40.267 34.826 11.402 1.00 112.42 121 TRP B CA 1
ATOM 4167 C C . TRP B 1 123 ? 39.284 34.131 10.464 1.00 107.04 121 TRP B C 1
ATOM 4168 O O . TRP B 1 123 ? 38.589 34.781 9.681 1.00 111.66 121 TRP B O 1
ATOM 4189 N N . GLU B 1 124 ? 39.235 32.805 10.555 1.00 97.16 122 GLU B N 1
ATOM 4190 C CA . GLU B 1 124 ? 38.506 31.986 9.591 1.00 93.01 122 GLU B CA 1
ATOM 4191 C C . GLU B 1 124 ? 37.002 31.946 9.866 1.00 86.63 122 GLU B C 1
ATOM 4192 O O . GLU B 1 124 ? 36.211 31.601 8.985 1.00 86.85 122 GLU B O 1
ATOM 4204 N N . GLY B 1 125 ? 36.604 32.299 11.082 1.00 81.98 123 GLY B N 1
ATOM 4205 C CA . GLY B 1 125 ? 35.196 32.309 11.432 1.00 77.06 123 GLY B CA 1
ATOM 4206 C C . GLY B 1 125 ? 34.634 30.905 11.548 1.00 73.60 123 GLY B C 1
ATOM 4207 O O . GLY B 1 125 ? 35.330 29.990 11.994 1.00 73.16 123 GLY B O 1
ATOM 4211 N N . SER B 1 126 ? 33.375 30.740 11.137 1.00 71.21 124 SER B N 1
ATOM 4212 C CA . SER B 1 126 ? 32.652 29.481 11.314 1.00 67.33 124 SER B CA 1
ATOM 4213 C C . SER B 1 126 ? 31.472 29.297 10.361 1.00 66.90 124 SER B C 1
ATOM 4214 O O . SER B 1 126 ? 30.947 30.259 9.809 1.00 68.63 124 SER B O 1
ATOM 4222 N N . GLU B 1 127 ? 31.044 28.048 10.213 1.00 64.71 125 GLU B N 1
ATOM 4223 C CA . GLU B 1 127 ? 29.846 27.715 9.452 1.00 64.30 125 GLU B CA 1
ATOM 4224 C C . GLU B 1 127 ? 28.599 27.579 10.343 1.00 60.49 125 GLU B C 1
ATOM 4225 O O . GLU B 1 127 ? 27.464 27.722 9.868 1.00 57.16 125 GLU B O 1
ATOM 4237 N N . GLY B 1 128 ? 28.819 27.324 11.632 1.00 61.29 126 GLY B N 1
ATOM 4238 C CA . GLY B 1 128 ? 27.736 27.077 12.573 1.00 58.59 126 GLY B CA 1
ATOM 4239 C C . GLY B 1 128 ? 27.794 25.664 13.127 1.00 56.35 126 GLY B C 1
ATOM 4240 O O . GLY B 1 128 ? 28.826 25.001 13.031 1.00 56.13 126 GLY B O 1
ATOM 4244 N N . PHE B 1 129 ? 26.683 25.197 13.693 1.00 55.70 127 PHE B N 1
ATOM 4245 C CA . PHE B 1 129 ? 26.645 23.901 14.378 1.00 56.28 127 PHE B CA 1
ATOM 4246 C C . PHE B 1 129 ? 26.497 22.710 13.418 1.00 52.66 127 PHE B C 1
ATOM 4247 O O . PHE B 1 129 ? 25.496 22.602 12.718 1.00 53.08 127 PHE B O 1
ATOM 4264 N N . PHE B 1 130 ? 27.488 21.822 13.404 1.00 42.27 128 PHE B N 1
ATOM 4265 C CA . PHE B 1 130 ? 27.367 20.525 12.736 1.00 41.07 128 PHE B CA 1
ATOM 4266 C C . PHE B 1 130 ? 26.553 19.547 13.555 1.00 41.64 128 PHE B C 1
ATOM 4267 O O . PHE B 1 130 ? 26.679 19.502 14.784 1.00 41.68 128 PHE B O 1
ATOM 4284 N N . HIS B 1 131 ? 25.714 18.773 12.869 1.00 42.39 129 HIS B N 1
ATOM 4285 C CA . HIS B 1 131 ? 24.804 17.841 13.535 1.00 44.23 129 HIS B CA 1
ATOM 4286 C C . HIS B 1 131 ? 25.176 16.412 13.173 1.00 43.83 129 HIS B C 1
ATOM 4287 O O . HIS B 1 131 ? 24.737 15.892 12.145 1.00 44.54 129 HIS B O 1
ATOM 4301 N N . PHE B 1 132 ? 25.965 15.778 14.032 1.00 41.32 130 PHE B N 1
ATOM 4302 C CA . PHE B 1 132 ? 26.452 14.436 13.751 1.00 40.71 130 PHE B CA 1
ATOM 4303 C C . PHE B 1 132 ? 25.564 13.422 14.455 1.00 44.59 130 PHE B C 1
ATOM 4304 O O . PHE B 1 132 ? 25.322 13.538 15.646 1.00 46.70 130 PHE B O 1
ATOM 4321 N N . LYS B 1 133 ? 25.071 12.441 13.708 1.00 44.07 131 LYS B N 1
ATOM 4322 C CA . LYS B 1 133 ? 24.281 11.368 14.288 1.00 44.80 131 LYS B CA 1
ATOM 4323 C C . LYS B 1 133 ? 25.147 10.130 14.406 1.00 43.67 131 LYS B C 1
ATOM 4324 O O . LYS B 1 133 ? 25.951 9.824 13.533 1.00 42.41 131 LYS B O 1
ATOM 4343 N N . LYS B 1 134 ? 25.002 9.443 15.530 1.00 43.54 132 LYS B N 1
ATOM 4344 C CA . LYS B 1 134 ? 25.842 8.308 15.853 1.00 43.00 132 LYS B CA 1
ATOM 4345 C C . LYS B 1 134 ? 25.427 7.086 15.050 1.00 44.71 132 LYS B C 1
ATOM 4346 O O . LYS B 1 134 ? 24.246 6.738 14.987 1.00 47.35 132 LYS B O 1
ATOM 4365 N N . ASN B 1 135 ? 26.400 6.441 14.424 1.00 47.15 133 ASN B N 1
ATOM 4366 C CA . ASN B 1 135 ? 26.132 5.271 13.610 1.00 55.73 133 ASN B CA 1
ATOM 4367 C C . ASN B 1 135 ? 25.924 4.039 14.459 1.00 62.00 133 ASN B C 1
ATOM 4368 O O . ASN B 1 135 ? 26.539 3.879 15.515 1.00 59.57 133 ASN B O 1
ATOM 4379 N N . VAL B 1 136 ? 25.052 3.169 13.971 1.00 71.32 134 VAL B N 1
ATOM 4380 C CA . VAL B 1 136 ? 24.717 1.926 14.646 1.00 78.92 134 VAL B CA 1
ATOM 4381 C C . VAL B 1 136 ? 25.947 1.029 14.757 1.00 82.46 134 VAL B C 1
ATOM 4382 O O . VAL B 1 136 ? 26.795 1.001 13.862 1.00 83.68 134 VAL B O 1
#

InterPro domains:
  IPR010404 Chromophore lyase CpcT/CpeT [PF06206] (36-120)
  IPR038672 Chromophore lyase CpcT/CpeT superfamily [G3DSA:2.40.128.590] (1-68)
  IPR038672 Chromophore lyase CpcT/CpeT superfamily [G3DSA:2.40.128.590] (69-134)

B-factor: mean 59.54, std 19.18, range [31.01, 164.9]

Nearest PDB structures (foldseek):
  5hi8-assembly1_B  TM=1.007E+00  e=1.497E-26  Prochlorococcus phage P-HM1
  4i3b-assembly6_F  TM=4.478E-01  e=1.480E-02  Anguilla japonica
  3ew2-assembly2_D  TM=5.904E-01  e=1.671E+00  Rhizobium etli CFN 42
  5f7u-assembly1_A  TM=3.464E-01  e=5.036E+00  Listeria monocytogenes EGD-e
  4kmq-assembly1_A  TM=2.972E-01  e=4.778E+00  Listeria monocytogenes EGD-e